Protein AF-A0A7S0YID6-F1 (afdb_monomer_lite)

Structure (mmCIF, N/CA/C/O backbone):
data_AF-A0A7S0YID6-F1
#
_entry.id   AF-A0A7S0YID6-F1
#
loop_
_atom_site.group_PDB
_atom_site.id
_atom_site.type_symbol
_atom_site.label_atom_id
_atom_site.label_alt_id
_atom_site.label_comp_id
_atom_site.label_asym_id
_atom_site.label_entity_id
_atom_site.label_seq_id
_atom_site.pdbx_PDB_ins_code
_atom_site.Cartn_x
_atom_site.Cartn_y
_atom_site.Cartn_z
_atom_site.occupancy
_atom_site.B_iso_or_equiv
_atom_site.auth_seq_id
_atom_site.auth_comp_id
_atom_site.auth_asym_id
_atom_site.auth_atom_id
_atom_site.pdbx_PDB_model_num
ATOM 1 N N . TRP A 1 1 ? 6.277 -27.678 1.842 1.00 32.81 1 TRP A N 1
ATOM 2 C CA . TRP A 1 1 ? 5.565 -28.014 0.597 1.00 32.81 1 TRP A CA 1
ATOM 3 C C . TRP A 1 1 ? 6.570 -27.918 -0.527 1.00 32.81 1 TRP A C 1
ATOM 5 O O . TRP A 1 1 ? 7.347 -26.972 -0.506 1.00 32.81 1 TRP A O 1
ATOM 15 N N . GLU A 1 2 ? 6.640 -28.959 -1.357 1.00 26.53 2 GLU A N 1
ATOM 16 C CA . GLU A 1 2 ? 7.755 -29.264 -2.262 1.00 26.53 2 GLU A CA 1
ATOM 17 C C . GLU A 1 2 ? 8.245 -28.035 -3.033 1.00 26.53 2 GLU A C 1
ATOM 19 O O . GLU A 1 2 ? 7.497 -27.380 -3.757 1.00 26.53 2 GLU A O 1
ATOM 24 N N . ALA A 1 3 ? 9.518 -27.710 -2.811 1.00 28.22 3 ALA A N 1
ATOM 25 C CA . ALA A 1 3 ? 10.225 -26.619 -3.455 1.00 28.22 3 ALA A CA 1
ATOM 26 C C . ALA A 1 3 ? 10.576 -27.030 -4.891 1.00 28.22 3 ALA A C 1
ATOM 28 O O . ALA A 1 3 ? 11.712 -27.391 -5.188 1.00 28.22 3 ALA A O 1
ATOM 29 N N . GLY A 1 4 ? 9.584 -26.994 -5.782 1.00 32.78 4 GLY A N 1
ATOM 30 C CA . GLY A 1 4 ? 9.850 -26.859 -7.210 1.00 32.78 4 GLY A CA 1
ATOM 31 C C . GLY A 1 4 ? 10.623 -25.560 -7.413 1.00 32.78 4 GLY A C 1
ATOM 32 O O . GLY A 1 4 ? 10.171 -24.505 -6.970 1.00 32.78 4 GLY A O 1
ATOM 33 N N . GLY A 1 5 ? 11.827 -25.660 -7.977 1.00 32.31 5 GLY A N 1
ATOM 34 C CA . GLY A 1 5 ? 12.775 -24.558 -8.106 1.00 32.31 5 GLY A CA 1
ATOM 35 C C . GLY A 1 5 ? 12.174 -23.373 -8.853 1.00 32.31 5 GLY A C 1
ATOM 36 O O . GLY A 1 5 ? 12.139 -23.352 -10.078 1.00 32.31 5 GLY A O 1
ATOM 37 N N . VAL A 1 6 ? 11.722 -22.377 -8.099 1.00 35.94 6 VAL A N 1
ATOM 38 C CA . VAL A 1 6 ? 11.368 -21.065 -8.627 1.00 35.94 6 VAL A CA 1
ATOM 39 C C . VAL A 1 6 ? 12.679 -20.405 -9.055 1.00 35.94 6 VAL A C 1
ATOM 41 O O . VAL A 1 6 ? 13.566 -20.193 -8.223 1.00 35.94 6 VAL A O 1
ATOM 44 N N . GLY A 1 7 ? 12.839 -20.146 -10.355 1.00 39.50 7 GLY A N 1
ATOM 45 C CA . GLY A 1 7 ? 14.010 -19.458 -10.898 1.00 39.50 7 GLY A CA 1
ATOM 46 C C . GLY A 1 7 ? 14.269 -18.137 -10.167 1.00 39.50 7 GLY A C 1
ATOM 47 O O . GLY A 1 7 ? 13.331 -17.452 -9.747 1.00 39.50 7 GLY A O 1
ATOM 48 N N . ARG A 1 8 ? 15.549 -17.781 -9.982 1.00 38.69 8 ARG A N 1
ATOM 49 C CA . ARG A 1 8 ? 15.954 -16.490 -9.402 1.00 38.69 8 ARG A CA 1
ATOM 50 C C . ARG A 1 8 ? 15.397 -15.366 -10.286 1.00 38.69 8 ARG A C 1
ATOM 52 O O . ARG A 1 8 ? 15.983 -15.079 -11.319 1.00 38.69 8 ARG A O 1
ATOM 59 N N . GLY A 1 9 ? 14.270 -14.771 -9.896 1.00 45.34 9 GLY A N 1
ATOM 60 C CA . GLY A 1 9 ? 13.640 -13.664 -10.628 1.00 45.34 9 GLY A CA 1
ATOM 61 C C . GLY A 1 9 ? 12.110 -13.682 -10.685 1.00 45.34 9 GLY A C 1
ATOM 62 O O . GLY A 1 9 ? 11.520 -12.673 -11.047 1.00 45.34 9 GLY A O 1
ATOM 63 N N . SER A 1 10 ? 11.446 -14.777 -10.301 1.00 42.72 10 SER A N 1
ATOM 64 C CA . SER A 1 10 ? 9.977 -14.822 -10.308 1.00 42.72 10 SER A CA 1
ATOM 65 C C . SER A 1 10 ? 9.376 -14.099 -9.096 1.00 42.72 10 SER A C 1
ATOM 67 O O . SER A 1 10 ? 9.704 -14.411 -7.946 1.00 42.72 10 SER A O 1
ATOM 69 N N . VAL A 1 11 ? 8.464 -13.153 -9.340 1.00 56.38 11 VAL A N 1
ATOM 70 C CA . VAL A 1 11 ? 7.662 -12.506 -8.289 1.00 56.38 11 VAL A CA 1
ATOM 71 C C . VAL A 1 11 ? 6.328 -13.233 -8.180 1.00 56.38 11 VAL A C 1
ATOM 73 O O . VAL A 1 11 ? 5.524 -13.197 -9.102 1.00 56.38 11 VAL A O 1
ATOM 76 N N . SER A 1 12 ? 6.071 -13.896 -7.055 1.00 47.25 12 SER A N 1
ATOM 77 C CA . SER A 1 12 ? 4.770 -14.525 -6.807 1.00 47.25 12 SER A CA 1
ATOM 78 C C . SER A 1 12 ? 3.800 -13.530 -6.169 1.00 47.25 12 SER A C 1
ATOM 80 O O . SER A 1 12 ? 4.053 -13.056 -5.062 1.00 47.25 12 SER A O 1
ATOM 82 N N . SER A 1 13 ? 2.675 -13.266 -6.828 1.00 53.38 13 SER A N 1
ATOM 83 C CA . SER A 1 13 ? 1.527 -12.562 -6.252 1.00 53.38 13 SER A CA 1
ATOM 84 C C . SER A 1 13 ? 0.407 -13.548 -5.937 1.00 53.38 13 SER A C 1
ATOM 86 O O . SER A 1 13 ? 0.125 -14.487 -6.684 1.00 53.38 13 SER A O 1
ATOM 88 N N . LEU A 1 14 ? -0.236 -13.331 -4.797 1.00 54.38 14 LEU A N 1
ATOM 89 C CA . LEU A 1 14 ? -1.357 -14.115 -4.306 1.00 54.38 14 LEU A CA 1
ATOM 90 C C . LEU A 1 14 ? -2.571 -13.201 -4.251 1.00 54.38 14 LEU A C 1
ATOM 92 O O . LEU A 1 14 ? -2.556 -12.219 -3.506 1.00 54.38 14 LEU A O 1
ATOM 96 N N . LEU A 1 15 ? -3.598 -13.522 -5.036 1.00 56.34 15 LEU A N 1
ATOM 97 C CA . LEU A 1 15 ? -4.881 -12.837 -4.947 1.00 56.34 15 LEU A CA 1
ATOM 98 C C . LEU A 1 15 ? -5.690 -13.462 -3.817 1.00 56.34 15 LEU A C 1
ATOM 100 O O . LEU A 1 15 ? -5.871 -14.683 -3.779 1.00 56.34 15 LEU A O 1
ATOM 104 N N . LEU A 1 16 ? -6.172 -12.623 -2.910 1.00 55.25 16 LEU A N 1
ATOM 105 C CA . LEU A 1 16 ? -6.954 -13.027 -1.755 1.00 55.25 16 LEU A CA 1
ATOM 106 C C . LEU A 1 16 ? -8.384 -12.476 -1.820 1.00 55.25 16 LEU A C 1
ATOM 108 O O . LEU A 1 16 ? -8.611 -11.379 -2.324 1.00 55.25 16 LEU A O 1
ATOM 112 N N . PHE A 1 17 ? -9.331 -13.232 -1.265 1.00 50.28 17 PHE A N 1
ATOM 113 C CA . PHE A 1 17 ? -10.773 -12.980 -1.301 1.00 50.28 17 PHE A CA 1
ATOM 114 C C . PHE A 1 17 ? -11.424 -13.178 0.064 1.00 50.28 17 PHE A C 1
ATOM 116 O O . PHE A 1 17 ? -11.336 -14.270 0.614 1.00 50.28 17 PHE A O 1
ATOM 123 N N . ALA A 1 18 ? -12.133 -12.183 0.591 1.00 36.34 18 ALA A N 1
ATOM 124 C CA . ALA A 1 18 ? -12.954 -12.360 1.790 1.00 36.34 18 ALA A CA 1
ATOM 125 C C . ALA A 1 18 ? -14.436 -12.573 1.408 1.00 36.34 18 ALA A C 1
ATOM 127 O O . ALA A 1 18 ? -15.043 -11.656 0.847 1.00 36.34 18 ALA A O 1
ATOM 128 N N . PRO A 1 19 ? -15.053 -13.739 1.704 1.00 31.88 19 PRO A N 1
ATOM 129 C CA . PRO A 1 19 ? -16.499 -13.884 1.601 1.00 31.88 19 PRO A CA 1
ATOM 130 C C . PRO A 1 19 ? -17.194 -13.030 2.671 1.00 31.88 19 PRO A C 1
ATOM 132 O O . PRO A 1 19 ? -16.728 -12.933 3.806 1.00 31.88 19 PRO A O 1
ATOM 135 N N . LEU A 1 20 ? -18.321 -12.423 2.294 1.00 38.84 20 LEU A N 1
ATOM 136 C CA . LEU A 1 20 ? -19.188 -11.612 3.153 1.00 38.84 20 LEU A CA 1
ATOM 137 C C . LEU A 1 20 ? -19.468 -12.275 4.515 1.00 38.84 20 LEU A C 1
ATOM 139 O O . LEU A 1 20 ? -19.841 -13.447 4.577 1.00 38.84 20 LEU A O 1
ATOM 143 N N . PHE A 1 21 ? -19.399 -11.489 5.596 1.00 36.44 21 PHE A N 1
ATOM 144 C CA . PHE A 1 21 ? -20.104 -11.815 6.837 1.00 36.44 21 PHE A CA 1
ATOM 145 C C . PHE A 1 21 ? -21.612 -11.657 6.574 1.00 36.44 21 PHE A C 1
ATOM 147 O O . PHE A 1 21 ? -22.027 -10.564 6.180 1.00 36.44 21 PHE A O 1
ATOM 154 N N . PRO A 1 22 ? -22.455 -12.690 6.759 1.00 32.50 22 PRO A N 1
ATOM 155 C CA . PRO A 1 22 ? -23.893 -12.502 6.637 1.00 32.50 22 PRO A CA 1
ATOM 156 C C . PRO A 1 22 ? -24.379 -11.545 7.741 1.00 32.50 22 PRO A C 1
ATOM 158 O O . PRO A 1 22 ? -24.010 -11.729 8.907 1.00 32.50 22 PRO A O 1
ATOM 161 N N . PRO A 1 23 ? -25.218 -10.542 7.427 1.00 30.94 23 PRO A N 1
ATOM 162 C CA . PRO A 1 23 ? -25.838 -9.711 8.447 1.00 30.94 23 PRO A CA 1
ATOM 163 C C . PRO A 1 23 ? -26.846 -10.574 9.223 1.00 30.94 23 PRO A C 1
ATOM 165 O O . PRO A 1 23 ? -27.928 -10.874 8.732 1.00 30.94 23 PRO A O 1
ATOM 168 N N . GLY A 1 24 ? -26.470 -11.024 10.424 1.00 36.03 24 GLY A N 1
ATOM 169 C CA . GLY A 1 24 ? -27.391 -11.664 11.377 1.00 36.03 24 GLY A CA 1
ATOM 170 C C . GLY A 1 24 ? -27.372 -13.196 11.475 1.00 36.03 24 GLY A C 1
ATOM 171 O O . GLY A 1 24 ? -28.223 -13.753 12.161 1.00 36.03 24 GLY A O 1
ATOM 172 N N . GLY A 1 25 ? -26.418 -13.897 10.856 1.00 29.02 25 GLY A N 1
ATOM 173 C CA . GLY A 1 25 ? -26.276 -15.353 11.005 1.00 29.02 25 GLY A CA 1
ATOM 174 C C . GLY A 1 25 ? -25.190 -15.723 12.013 1.00 29.02 25 GLY A C 1
ATOM 175 O O . GLY A 1 25 ? -24.017 -15.454 11.766 1.00 29.02 25 GLY A O 1
ATOM 176 N N . GLY A 1 26 ? -25.554 -16.356 13.132 1.00 33.69 26 GLY A N 1
ATOM 177 C CA . GLY A 1 26 ? -24.588 -16.980 14.038 1.00 33.69 26 GLY A CA 1
ATOM 178 C C . GLY A 1 26 ? -23.701 -17.968 13.274 1.00 33.69 26 GLY A C 1
ATOM 179 O O . GLY A 1 26 ? -24.186 -18.964 12.742 1.00 33.69 26 GLY A O 1
ATOM 180 N N . CYS A 1 27 ? -22.406 -17.669 13.184 1.00 29.36 27 CYS A N 1
ATOM 181 C CA . CYS A 1 27 ? -21.423 -18.535 12.544 1.00 29.36 27 CYS A CA 1
ATOM 182 C C . CYS A 1 27 ? -21.139 -19.744 13.442 1.00 29.36 27 CYS A C 1
ATOM 184 O O . CYS A 1 27 ? -20.294 -19.673 14.331 1.00 29.36 27 CYS A O 1
ATOM 186 N N . ASP A 1 28 ? -21.801 -20.867 13.166 1.00 26.69 28 ASP A N 1
ATOM 187 C CA . ASP A 1 28 ? -21.411 -22.187 13.671 1.00 26.69 28 ASP A CA 1
ATOM 188 C C . ASP A 1 28 ? -20.411 -22.835 12.692 1.00 26.69 28 ASP A C 1
ATOM 190 O O . ASP A 1 28 ? -20.632 -23.887 12.094 1.00 26.69 28 ASP A O 1
ATOM 194 N N . ALA A 1 29 ? -19.295 -22.139 12.461 1.00 31.38 29 ALA A N 1
ATOM 195 C CA . ALA A 1 29 ? -18.121 -22.711 11.824 1.00 31.38 29 ALA A CA 1
ATOM 196 C C . ALA A 1 29 ? -17.191 -23.165 12.947 1.00 31.38 29 ALA A C 1
ATOM 198 O O . ALA A 1 29 ? -16.612 -22.338 13.651 1.00 31.38 29 ALA A O 1
ATOM 199 N N . ARG A 1 30 ? -17.032 -24.483 13.110 1.00 24.48 30 ARG A N 1
ATOM 200 C CA . ARG A 1 30 ? -16.053 -25.094 14.024 1.00 24.48 30 ARG A CA 1
ATOM 201 C C . ARG A 1 30 ? -14.620 -24.856 13.534 1.00 24.48 30 ARG A C 1
ATOM 203 O O . ARG A 1 30 ? -13.876 -25.792 13.259 1.00 24.48 30 ARG A O 1
ATOM 210 N N . PHE A 1 31 ? -14.207 -23.599 13.463 1.00 28.33 31 PHE A N 1
ATOM 211 C CA . PHE A 1 31 ? -12.827 -23.244 13.716 1.00 28.33 31 PHE A CA 1
ATOM 212 C C . PHE A 1 31 ? -12.643 -23.359 15.220 1.00 28.33 31 PHE A C 1
ATOM 214 O O . PHE A 1 31 ? -13.361 -22.723 15.987 1.00 28.33 31 PHE A O 1
ATOM 221 N N . ARG A 1 32 ? -11.705 -24.203 15.656 1.00 25.48 32 ARG A N 1
ATOM 222 C CA . ARG A 1 32 ? -11.223 -24.161 17.036 1.00 25.48 32 ARG A CA 1
ATOM 223 C C . ARG A 1 32 ? -10.724 -22.740 17.287 1.00 25.48 32 ARG A C 1
ATOM 225 O O . ARG A 1 32 ? -9.615 -22.392 16.891 1.00 25.48 32 ARG A O 1
ATOM 232 N N . THR A 1 33 ? -11.558 -21.933 17.930 1.00 29.86 33 THR A N 1
ATOM 233 C CA . THR A 1 33 ? -11.164 -20.754 18.682 1.00 29.86 33 THR A CA 1
ATOM 234 C C . THR A 1 33 ? -10.131 -21.231 19.691 1.00 29.86 33 THR A C 1
ATOM 236 O O . THR A 1 33 ? -10.446 -21.806 20.731 1.00 29.86 33 THR A O 1
ATOM 239 N N . ALA A 1 34 ? -8.856 -21.094 19.330 1.00 28.69 34 ALA A N 1
ATOM 240 C CA . ALA A 1 34 ? -7.781 -21.216 20.291 1.00 28.69 34 ALA A CA 1
ATOM 241 C C . ALA A 1 34 ? -8.075 -20.192 21.395 1.00 28.69 34 ALA A C 1
ATOM 243 O O . ALA A 1 34 ? -8.164 -19.001 21.107 1.00 28.69 34 ALA A O 1
ATOM 244 N N . ARG A 1 35 ? -8.321 -20.703 22.610 1.00 30.66 35 ARG A N 1
ATOM 245 C CA . ARG A 1 35 ? -8.602 -19.976 23.858 1.00 30.66 35 ARG A CA 1
ATOM 246 C C . ARG A 1 35 ? -8.044 -18.550 23.851 1.00 30.66 35 ARG A C 1
ATOM 248 O O . ARG A 1 35 ? -6.832 -18.354 23.916 1.00 30.66 35 ARG A O 1
ATOM 255 N N . VAL A 1 36 ? -8.951 -17.577 23.822 1.00 36.97 36 VAL A N 1
ATOM 256 C CA . VAL A 1 36 ? -8.682 -16.137 23.952 1.00 36.97 36 VAL A CA 1
ATOM 257 C C . VAL A 1 36 ? -9.083 -15.701 25.365 1.00 36.97 36 VAL A C 1
ATOM 259 O O . VAL A 1 36 ? -9.806 -14.733 25.540 1.00 36.97 36 VAL A O 1
ATOM 262 N N . ASP A 1 37 ? -8.642 -16.419 26.399 1.00 36.31 37 ASP A N 1
ATOM 263 C CA . ASP A 1 37 ? -9.102 -16.135 27.771 1.00 36.31 37 ASP A CA 1
ATOM 264 C C . ASP A 1 37 ? -8.204 -15.114 28.508 1.00 36.31 37 ASP A C 1
ATOM 266 O O . ASP A 1 37 ? -8.500 -14.724 29.631 1.00 36.31 37 ASP A O 1
ATOM 270 N N . SER A 1 38 ? -7.132 -14.607 27.874 1.00 41.38 38 SER A N 1
ATOM 271 C CA . SER A 1 38 ? -6.250 -13.564 28.447 1.00 41.38 38 SER A CA 1
ATOM 272 C C . SER A 1 38 ? -5.935 -12.376 27.520 1.00 41.38 38 SER A C 1
ATOM 274 O O . SER A 1 38 ? -5.126 -11.518 27.870 1.00 41.38 38 SER A O 1
ATOM 276 N N . MET A 1 39 ? -6.582 -12.279 26.348 1.00 48.56 39 MET A N 1
ATOM 277 C CA . MET A 1 39 ? -6.355 -11.202 25.358 1.00 48.56 39 MET A CA 1
ATOM 278 C C . MET A 1 39 ? -7.519 -10.206 25.202 1.00 48.56 39 MET A C 1
ATOM 280 O O . MET A 1 39 ? -7.418 -9.291 24.383 1.00 48.56 39 MET A O 1
ATOM 284 N N . GLY A 1 40 ? -8.593 -10.338 25.991 1.00 62.59 40 GLY A N 1
ATOM 285 C CA . GLY A 1 40 ? -9.812 -9.527 25.845 1.00 62.59 40 GLY A CA 1
ATOM 286 C C . GLY A 1 40 ? -9.571 -8.013 25.894 1.00 62.59 40 GLY A C 1
ATOM 287 O O . GLY A 1 40 ? -10.035 -7.296 25.013 1.00 62.59 40 GLY A O 1
ATOM 288 N N . GLY A 1 41 ? -8.756 -7.534 26.843 1.00 74.75 41 GLY A N 1
ATOM 289 C CA . GLY A 1 41 ? -8.506 -6.094 27.008 1.00 74.75 41 GLY A CA 1
ATOM 290 C C . GLY A 1 41 ? -7.818 -5.442 25.803 1.00 74.75 41 GLY A C 1
ATOM 291 O O . GLY A 1 41 ? -8.260 -4.400 25.329 1.00 74.75 41 GLY A O 1
ATOM 292 N N . LYS A 1 42 ? -6.786 -6.090 25.241 1.00 78.06 42 LYS A N 1
ATOM 293 C CA . LYS A 1 42 ? -6.049 -5.555 24.079 1.00 78.06 42 LYS A CA 1
ATOM 294 C C . LYS A 1 42 ? -6.888 -5.554 22.803 1.00 78.06 42 LYS A C 1
ATOM 296 O O . LYS A 1 42 ? -6.741 -4.664 21.973 1.00 78.06 42 LYS A O 1
ATOM 301 N N . GLN A 1 43 ? -7.760 -6.548 22.630 1.00 79.25 43 GLN A N 1
ATOM 302 C CA . GLN A 1 43 ? -8.660 -6.589 21.477 1.00 79.25 43 GLN A CA 1
ATOM 303 C C . GLN A 1 43 ? -9.759 -5.531 21.573 1.00 79.25 43 GLN A C 1
ATOM 305 O O . GLN A 1 43 ? -10.080 -4.909 20.564 1.00 79.25 43 GLN A O 1
ATOM 310 N N . GLU A 1 44 ? -10.308 -5.303 22.767 1.00 85.38 44 GLU A N 1
ATOM 311 C CA . GLU A 1 44 ? -11.306 -4.255 22.983 1.00 85.38 44 GLU A CA 1
ATOM 312 C C . GLU A 1 44 ? -10.710 -2.858 22.761 1.00 85.38 44 GLU A C 1
ATOM 314 O O . GLU A 1 44 ? -11.326 -2.022 22.103 1.00 85.38 44 GLU A O 1
ATOM 319 N N . GLU A 1 45 ? -9.489 -2.618 23.241 1.00 86.94 45 GLU A N 1
ATOM 320 C CA . GLU A 1 45 ? -8.755 -1.374 23.003 1.00 86.94 45 GLU A CA 1
ATOM 321 C C . GLU A 1 45 ? -8.455 -1.164 21.512 1.00 86.94 45 GLU A C 1
ATOM 323 O O . GLU A 1 45 ? -8.771 -0.110 20.963 1.00 86.94 45 GLU A O 1
ATOM 328 N N . ALA A 1 46 ? -7.947 -2.188 20.817 1.00 85.56 46 ALA A N 1
ATOM 329 C CA . ALA A 1 46 ? -7.718 -2.115 19.376 1.00 85.56 46 ALA A CA 1
ATOM 330 C C . ALA A 1 46 ? -9.017 -1.863 18.590 1.00 85.56 46 ALA A C 1
ATOM 332 O O . ALA A 1 46 ? -9.002 -1.137 17.599 1.00 85.56 46 ALA A O 1
ATOM 333 N N . ALA A 1 47 ? -10.145 -2.432 19.029 1.00 85.12 47 ALA A N 1
ATOM 334 C CA . ALA A 1 47 ? -11.453 -2.189 18.428 1.00 85.12 47 ALA A CA 1
ATOM 335 C C . ALA A 1 47 ? -11.978 -0.772 18.701 1.00 85.12 47 ALA A C 1
ATOM 337 O O . ALA A 1 47 ? -12.653 -0.212 17.841 1.00 85.12 47 ALA A O 1
ATOM 338 N N . LYS A 1 48 ? -11.678 -0.182 19.867 1.00 89.19 48 LYS A N 1
ATOM 339 C CA . LYS A 1 48 ? -11.980 1.229 20.159 1.00 89.19 48 LYS A CA 1
ATOM 340 C C . LYS A 1 48 ? -11.160 2.147 19.257 1.00 89.19 48 LYS A C 1
ATOM 342 O O . LYS A 1 48 ? -11.754 2.956 18.558 1.00 89.19 48 LYS A O 1
ATOM 347 N N . LEU A 1 49 ? -9.846 1.934 19.183 1.00 87.50 49 LEU A N 1
ATOM 348 C CA . LEU A 1 49 ? -8.949 2.703 18.315 1.00 87.50 49 LEU A CA 1
ATOM 349 C C . LEU A 1 49 ? -9.315 2.570 16.833 1.00 87.50 49 LEU A C 1
ATOM 351 O O . LEU A 1 49 ? -9.290 3.546 16.100 1.00 87.50 49 LEU A O 1
ATOM 355 N N . ALA A 1 50 ? -9.733 1.389 16.374 1.00 86.06 50 ALA A N 1
ATOM 356 C CA . ALA A 1 50 ? -10.165 1.203 14.988 1.00 86.06 50 ALA A CA 1
ATOM 357 C C . ALA A 1 50 ? -11.407 2.034 14.607 1.00 86.06 50 ALA A C 1
ATOM 359 O O . ALA A 1 50 ? -11.642 2.244 13.420 1.00 86.06 50 ALA A O 1
ATOM 360 N N . LYS A 1 51 ? -12.195 2.523 15.577 1.00 87.75 51 LYS A N 1
ATOM 361 C CA . LYS A 1 51 ? -13.296 3.469 15.314 1.00 87.75 51 LYS A CA 1
ATOM 362 C C . LYS A 1 51 ? -12.804 4.891 15.039 1.00 87.75 51 LYS A C 1
ATOM 364 O O . LYS A 1 51 ? -13.576 5.694 14.534 1.00 87.75 51 LYS A O 1
ATOM 369 N N . GLU A 1 52 ? -11.547 5.185 15.356 1.00 93.88 52 GLU A N 1
ATOM 370 C CA . GLU A 1 52 ? -10.876 6.463 15.089 1.00 93.88 52 GLU A CA 1
ATOM 371 C C . GLU A 1 52 ? -10.151 6.458 13.733 1.00 93.88 52 GLU A C 1
ATOM 373 O O . GLU A 1 52 ? -9.340 7.339 13.450 1.00 93.88 52 GLU A O 1
ATOM 378 N N . LEU A 1 53 ? -10.418 5.457 12.882 1.00 95.12 53 LEU A N 1
ATOM 379 C CA . LEU A 1 53 ? -9.956 5.478 11.501 1.00 95.12 53 LEU A CA 1
ATOM 380 C C . LEU A 1 53 ? -10.465 6.735 10.800 1.00 95.12 53 LEU A C 1
ATOM 382 O O . LEU A 1 53 ? -11.660 7.026 10.791 1.00 95.12 53 LEU A O 1
ATOM 386 N N . GLN A 1 54 ? -9.542 7.442 10.167 1.00 95.44 54 GLN A N 1
ATOM 387 C CA . GLN A 1 54 ? -9.821 8.691 9.476 1.00 95.44 54 GLN A CA 1
ATOM 388 C C . GLN A 1 54 ? -9.031 8.778 8.174 1.00 95.44 54 GLN A C 1
ATOM 390 O O . GLN A 1 54 ? -8.185 7.931 7.875 1.00 95.44 54 GLN A O 1
ATOM 395 N N . GLU A 1 55 ? -9.315 9.799 7.374 1.00 95.56 55 GLU A N 1
ATOM 396 C CA . GLU A 1 55 ? -8.459 10.136 6.240 1.00 95.56 55 GLU A CA 1
ATOM 397 C C . GLU A 1 55 ? -7.079 10.592 6.713 1.00 95.56 55 GLU A C 1
ATOM 399 O O . GLU A 1 55 ? -6.911 11.075 7.833 1.00 95.56 55 GLU A O 1
ATOM 404 N N . ILE A 1 56 ? -6.071 10.403 5.863 1.00 96.19 56 ILE A N 1
ATOM 405 C CA . ILE A 1 56 ? -4.726 10.901 6.149 1.00 96.19 56 ILE A CA 1
ATOM 406 C C . ILE A 1 56 ? -4.738 12.438 6.171 1.00 96.19 56 ILE A C 1
ATOM 408 O O . ILE A 1 56 ? -5.169 13.031 5.184 1.00 96.19 56 ILE A O 1
ATOM 412 N N . PRO A 1 57 ? -4.261 13.100 7.244 1.00 96.88 57 PRO A N 1
ATOM 413 C CA . PRO A 1 57 ? -4.074 14.548 7.232 1.00 96.88 57 PRO A CA 1
ATOM 414 C C . PRO A 1 57 ? -3.073 14.970 6.154 1.00 96.88 57 PRO A C 1
ATOM 416 O O . PRO A 1 57 ? -2.102 14.250 5.887 1.00 96.88 57 PRO A O 1
ATOM 419 N N . GLU A 1 58 ? -3.280 16.135 5.539 1.00 95.94 58 GLU A N 1
ATOM 420 C CA . GLU A 1 58 ? -2.444 16.598 4.423 1.00 95.94 58 GLU A CA 1
ATOM 421 C C . GLU A 1 58 ? -0.967 16.718 4.831 1.00 95.94 58 GLU A C 1
ATOM 423 O O . GLU A 1 58 ? -0.064 16.289 4.107 1.00 95.94 58 GLU A O 1
ATOM 428 N N . GLU A 1 59 ? -0.715 17.217 6.040 1.00 96.50 59 GLU A N 1
ATOM 429 C CA . GLU A 1 59 ? 0.610 17.376 6.631 1.00 96.50 59 GLU A CA 1
ATOM 430 C C . GLU A 1 59 ? 1.346 16.044 6.856 1.00 96.50 59 GLU A C 1
ATOM 432 O O . GLU A 1 59 ? 2.575 16.022 6.960 1.00 96.50 59 GLU A O 1
ATOM 437 N N . LEU A 1 60 ? 0.622 14.919 6.881 1.00 97.00 60 LEU A N 1
ATOM 438 C CA . LEU A 1 60 ? 1.179 13.578 7.051 1.00 97.00 60 LEU A CA 1
ATOM 439 C C . LEU A 1 60 ? 1.318 12.799 5.737 1.00 97.00 60 LEU A C 1
ATOM 441 O O . LEU A 1 60 ? 1.876 11.702 5.758 1.00 97.00 60 LEU A O 1
ATOM 445 N N . ILE A 1 61 ? 0.907 13.349 4.587 1.00 96.81 61 ILE A N 1
ATOM 446 C CA . ILE A 1 61 ? 1.005 12.679 3.275 1.00 96.81 61 ILE A CA 1
ATOM 447 C C . ILE A 1 61 ? 2.429 12.196 2.987 1.00 96.81 61 ILE A C 1
ATOM 449 O O . ILE A 1 61 ? 2.640 11.026 2.659 1.00 96.81 61 ILE A O 1
ATOM 453 N N . LYS A 1 62 ? 3.419 13.081 3.156 1.00 97.12 62 LYS A N 1
ATOM 454 C CA . LYS A 1 62 ? 4.827 12.741 2.922 1.00 97.12 62 LYS A CA 1
ATOM 455 C C . LYS A 1 62 ? 5.290 11.626 3.862 1.00 97.12 62 LYS A C 1
ATOM 457 O O . LYS A 1 62 ? 5.905 10.659 3.419 1.00 97.12 62 LYS A O 1
ATOM 462 N N . ARG A 1 63 ? 4.927 11.711 5.145 1.00 96.75 63 ARG A N 1
ATOM 463 C CA . ARG A 1 63 ? 5.269 10.684 6.136 1.00 96.75 63 ARG A CA 1
ATOM 464 C C . ARG A 1 63 ? 4.625 9.335 5.806 1.00 96.75 63 ARG A C 1
ATOM 466 O O . ARG A 1 63 ? 5.272 8.300 5.944 1.00 96.75 63 ARG A O 1
ATOM 473 N N . GLY A 1 64 ? 3.375 9.340 5.342 1.00 97.06 64 GLY A N 1
ATOM 474 C CA . GLY A 1 64 ? 2.674 8.144 4.880 1.00 97.06 64 GLY A CA 1
ATOM 475 C C . GLY A 1 64 ? 3.383 7.493 3.697 1.00 97.06 64 GLY A C 1
ATOM 476 O O . GLY A 1 64 ? 3.608 6.286 3.708 1.00 97.06 64 GLY A O 1
ATOM 477 N N . ALA A 1 65 ? 3.815 8.290 2.718 1.00 96.62 65 ALA A N 1
ATOM 478 C CA . ALA A 1 65 ? 4.565 7.802 1.565 1.00 96.62 65 ALA A CA 1
ATOM 479 C C . ALA A 1 65 ? 5.907 7.163 1.955 1.00 96.62 65 ALA A C 1
ATOM 481 O O . ALA A 1 65 ? 6.245 6.087 1.462 1.00 96.62 65 ALA A O 1
ATOM 482 N N . GLU A 1 66 ? 6.644 7.792 2.872 1.00 97.06 66 GLU A N 1
ATOM 483 C CA . GLU A 1 66 ? 7.888 7.250 3.430 1.00 97.06 66 GLU A CA 1
ATOM 484 C C . GLU A 1 66 ? 7.655 5.927 4.165 1.00 97.06 66 GLU A C 1
ATOM 486 O O . GLU A 1 66 ? 8.435 4.992 3.994 1.00 97.06 66 GLU A O 1
ATOM 491 N N . LEU A 1 67 ? 6.577 5.825 4.950 1.00 96.31 67 LEU A N 1
ATOM 492 C CA . LEU A 1 67 ? 6.219 4.603 5.670 1.00 96.31 67 LEU A CA 1
ATOM 493 C C . LEU A 1 67 ? 5.880 3.456 4.704 1.00 96.31 67 LEU A C 1
ATOM 495 O O . LEU A 1 67 ? 6.305 2.321 4.928 1.00 96.31 67 LEU A O 1
ATOM 499 N N . ILE A 1 68 ? 5.157 3.746 3.614 1.00 96.06 68 ILE A N 1
ATOM 500 C CA . ILE A 1 68 ? 4.897 2.768 2.548 1.00 96.06 68 ILE A CA 1
ATOM 501 C C . ILE A 1 68 ? 6.206 2.342 1.891 1.00 96.06 68 ILE A C 1
ATOM 503 O O . ILE A 1 68 ? 6.474 1.147 1.773 1.00 96.06 68 ILE A O 1
ATOM 507 N N . ALA A 1 69 ? 7.045 3.298 1.501 1.00 96.38 69 ALA A N 1
ATOM 508 C CA . ALA A 1 69 ? 8.322 2.991 0.882 1.00 96.38 69 ALA A CA 1
ATOM 509 C C . ALA A 1 69 ? 9.203 2.126 1.794 1.00 96.38 69 ALA A C 1
ATOM 511 O O . ALA A 1 69 ? 9.738 1.124 1.335 1.00 96.38 69 ALA A O 1
ATOM 512 N N . GLU A 1 70 ? 9.308 2.455 3.083 1.00 96.06 70 GLU A N 1
ATOM 513 C CA . GLU A 1 70 ? 10.103 1.702 4.056 1.00 96.06 70 GLU A CA 1
ATOM 514 C C . GLU A 1 70 ? 9.650 0.240 4.186 1.00 96.06 70 GLU A C 1
ATOM 516 O O . GLU A 1 70 ? 10.497 -0.649 4.278 1.00 96.06 70 GLU A O 1
ATOM 521 N N . GLU A 1 71 ? 8.339 -0.021 4.187 1.00 94.56 71 GLU A N 1
ATOM 522 C CA . GLU A 1 71 ? 7.818 -1.385 4.332 1.00 94.56 71 GLU A CA 1
ATOM 523 C C . GLU A 1 71 ? 7.969 -2.211 3.053 1.00 94.56 71 GLU A C 1
ATOM 525 O O . GLU A 1 71 ? 8.205 -3.419 3.114 1.00 94.56 71 GLU A O 1
ATOM 530 N N . PHE A 1 72 ? 7.840 -1.573 1.889 1.00 93.94 72 PHE A N 1
ATOM 531 C CA . PHE A 1 72 ? 7.768 -2.268 0.607 1.00 93.94 72 PHE A CA 1
ATOM 532 C C . PHE A 1 72 ? 9.061 -2.235 -0.218 1.00 93.94 72 PHE A C 1
ATOM 534 O O . PHE A 1 72 ? 9.125 -2.939 -1.227 1.00 93.94 72 PHE A O 1
ATOM 541 N N . VAL A 1 73 ? 10.086 -1.475 0.190 1.00 96.12 73 VAL A N 1
ATOM 542 C CA . VAL A 1 73 ? 11.364 -1.299 -0.540 1.00 96.12 73 VAL A CA 1
ATOM 543 C C . VAL A 1 73 ? 12.047 -2.618 -0.903 1.00 96.12 73 VAL A C 1
ATOM 545 O O . VAL A 1 73 ? 12.639 -2.731 -1.975 1.00 96.12 73 VAL A O 1
ATOM 548 N N . ASP A 1 74 ? 11.932 -3.624 -0.037 1.00 95.00 74 ASP A N 1
ATOM 549 C CA . ASP A 1 74 ? 12.546 -4.944 -0.219 1.00 95.00 74 ASP A CA 1
ATOM 550 C C . ASP A 1 74 ? 11.553 -5.974 -0.814 1.00 95.00 74 ASP A C 1
ATOM 552 O O . ASP A 1 74 ? 11.856 -7.162 -0.927 1.00 95.00 74 ASP A O 1
ATOM 556 N N . GLY A 1 75 ? 10.350 -5.533 -1.203 1.00 91.50 75 GLY A N 1
ATOM 557 C CA . GLY A 1 75 ? 9.330 -6.367 -1.834 1.00 91.50 75 GLY A CA 1
ATOM 558 C C . GLY A 1 75 ? 9.739 -6.792 -3.253 1.00 91.50 75 GLY A C 1
ATOM 559 O O . GLY A 1 75 ? 10.193 -5.935 -4.013 1.00 91.50 75 GLY A O 1
ATOM 560 N N . PRO A 1 76 ? 9.548 -8.063 -3.662 1.00 90.19 76 PRO A N 1
ATOM 561 C CA . PRO A 1 76 ? 10.063 -8.568 -4.938 1.00 90.19 76 PRO A CA 1
ATOM 562 C C . PRO A 1 76 ? 9.661 -7.744 -6.173 1.00 90.19 76 PRO A C 1
ATOM 564 O O . PRO A 1 76 ? 10.519 -7.449 -7.002 1.00 90.19 76 PRO A O 1
ATOM 567 N N . ALA A 1 77 ? 8.401 -7.296 -6.276 1.00 90.50 77 ALA A N 1
ATOM 568 C CA . ALA A 1 77 ? 7.981 -6.434 -7.390 1.00 90.50 77 ALA A CA 1
ATOM 569 C C . ALA A 1 77 ? 8.713 -5.087 -7.402 1.00 90.50 77 ALA A C 1
ATOM 571 O O . ALA A 1 77 ? 9.131 -4.611 -8.453 1.00 90.50 77 ALA A O 1
ATOM 572 N N . HIS A 1 78 ? 8.905 -4.472 -6.235 1.00 93.12 78 HIS A N 1
ATOM 573 C CA . HIS A 1 78 ? 9.605 -3.195 -6.130 1.00 93.12 78 HIS A CA 1
ATOM 574 C C . HIS A 1 78 ? 11.097 -3.349 -6.408 1.00 93.12 78 HIS A C 1
ATOM 576 O O . HIS A 1 78 ? 11.693 -2.471 -7.031 1.00 93.12 78 HIS A O 1
ATOM 582 N N . VAL A 1 79 ? 11.691 -4.477 -6.006 1.00 94.25 79 VAL A N 1
ATOM 583 C CA . VAL A 1 79 ? 13.081 -4.791 -6.334 1.00 94.25 79 VAL A CA 1
ATOM 584 C C . VAL A 1 79 ? 13.277 -4.892 -7.847 1.00 94.25 79 VAL A C 1
ATOM 586 O O . VAL A 1 79 ? 14.250 -4.350 -8.375 1.00 94.25 79 VAL A O 1
ATOM 589 N N . GLU A 1 80 ? 12.326 -5.526 -8.534 1.00 91.62 80 GLU A N 1
ATOM 590 C CA . GLU A 1 80 ? 12.341 -5.684 -9.987 1.00 91.62 80 GLU A CA 1
ATOM 591 C C . GLU A 1 80 ? 12.058 -4.371 -10.735 1.00 91.62 80 GLU A C 1
ATOM 593 O O . GLU A 1 80 ? 12.751 -4.038 -11.695 1.00 91.62 80 GLU A O 1
ATOM 598 N N . ILE A 1 81 ? 11.083 -3.574 -10.293 1.00 91.75 81 ILE A N 1
ATOM 599 C CA . ILE A 1 81 ? 10.747 -2.296 -10.940 1.00 91.75 81 ILE A CA 1
ATOM 600 C C . ILE A 1 81 ? 11.875 -1.273 -10.726 1.00 91.75 81 ILE A C 1
ATOM 602 O O . ILE A 1 81 ? 12.432 -0.728 -11.688 1.00 91.75 81 ILE A O 1
ATOM 606 N N . PHE A 1 82 ? 12.259 -1.047 -9.471 1.00 94.25 82 PHE A N 1
ATOM 607 C CA . PHE A 1 82 ? 13.227 -0.034 -9.052 1.00 94.25 82 PHE A CA 1
ATOM 608 C C . PHE A 1 82 ? 14.607 -0.661 -8.832 1.00 94.25 82 PHE A C 1
ATOM 610 O O . PHE A 1 82 ? 15.136 -0.633 -7.721 1.00 94.25 82 PHE A O 1
ATOM 617 N N . ARG A 1 83 ? 15.189 -1.272 -9.871 1.00 93.75 83 ARG A N 1
ATOM 618 C CA . ARG A 1 83 ? 16.545 -1.850 -9.812 1.00 93.75 83 ARG A CA 1
ATOM 619 C C . ARG A 1 83 ? 17.567 -0.790 -9.381 1.00 93.75 83 ARG A C 1
ATOM 621 O O . ARG A 1 83 ? 17.519 0.334 -9.868 1.00 93.75 83 ARG A O 1
ATOM 628 N N . GLY A 1 84 ? 18.492 -1.159 -8.497 1.00 94.00 84 GLY A N 1
ATOM 629 C CA . GLY A 1 84 ? 19.510 -0.253 -7.961 1.00 94.00 84 GLY A CA 1
ATOM 630 C C . GLY A 1 84 ? 19.732 -0.427 -6.461 1.00 94.00 84 GLY A C 1
ATOM 631 O O . GLY A 1 84 ? 19.300 -1.417 -5.856 1.00 94.00 84 GLY A O 1
ATOM 632 N N . GLU A 1 85 ? 20.421 0.548 -5.869 1.00 97.44 85 GLU A N 1
ATOM 633 C CA . GLU A 1 85 ? 20.677 0.596 -4.432 1.00 97.44 85 GLU A CA 1
ATOM 634 C C . GLU A 1 85 ? 19.381 0.762 -3.634 1.00 97.44 85 GLU A C 1
ATOM 636 O O . GLU A 1 85 ? 18.445 1.454 -4.039 1.00 97.44 85 GLU A O 1
ATOM 641 N N . ARG A 1 86 ? 19.335 0.142 -2.451 1.00 97.31 86 ARG A N 1
ATOM 642 C CA . ARG A 1 86 ? 18.157 0.165 -1.575 1.00 97.31 86 ARG A CA 1
ATOM 643 C C . ARG A 1 86 ? 17.748 1.587 -1.175 1.00 97.31 86 ARG A C 1
ATOM 645 O O . ARG A 1 86 ? 16.556 1.871 -1.152 1.00 97.31 86 ARG A O 1
ATOM 652 N N . ALA A 1 87 ? 18.713 2.457 -0.868 1.00 97.81 87 ALA A N 1
ATOM 653 C CA . ALA A 1 87 ? 18.450 3.838 -0.456 1.00 97.81 87 ALA A CA 1
ATOM 654 C C . ALA A 1 87 ? 17.762 4.636 -1.572 1.00 97.81 87 ALA A C 1
ATOM 656 O O . ALA A 1 87 ? 16.691 5.199 -1.352 1.00 97.81 87 ALA A O 1
ATOM 657 N N . TRP A 1 88 ? 18.316 4.579 -2.787 1.00 97.31 88 TRP A N 1
ATOM 658 C CA . TRP A 1 88 ? 17.715 5.197 -3.968 1.00 97.31 88 TRP A CA 1
ATOM 659 C C . TRP A 1 88 ? 16.315 4.637 -4.262 1.00 97.31 88 TRP A C 1
ATOM 661 O O . TRP A 1 88 ? 15.382 5.403 -4.492 1.00 97.31 88 TRP A O 1
ATOM 671 N N . ARG A 1 89 ? 16.128 3.309 -4.190 1.00 97.06 89 ARG A N 1
ATOM 672 C CA . ARG A 1 89 ? 14.813 2.672 -4.389 1.00 97.06 89 ARG A CA 1
ATOM 673 C C . ARG A 1 89 ? 13.789 3.164 -3.366 1.00 97.06 89 ARG A C 1
ATOM 675 O O . ARG A 1 89 ? 12.666 3.478 -3.746 1.00 97.06 89 ARG A O 1
ATOM 682 N N . GLN A 1 90 ? 14.170 3.268 -2.093 1.00 97.69 90 GLN A N 1
ATOM 683 C CA . GLN A 1 90 ? 13.290 3.776 -1.040 1.00 97.69 90 GLN A CA 1
ATOM 684 C C . GLN A 1 90 ? 12.878 5.231 -1.305 1.00 97.69 90 GLN A C 1
ATOM 686 O O . GLN A 1 90 ? 11.697 5.554 -1.203 1.00 97.69 90 GLN A O 1
ATOM 691 N N . GLU A 1 91 ? 13.820 6.095 -1.685 1.00 97.00 91 GLU A N 1
ATOM 692 C CA . GLU A 1 91 ? 13.539 7.496 -2.023 1.00 97.00 91 GLU A CA 1
ATOM 693 C C . GLU A 1 91 ? 12.629 7.618 -3.257 1.00 97.00 91 GLU A C 1
ATOM 695 O O . GLU A 1 91 ? 11.613 8.317 -3.224 1.00 97.00 91 GLU A O 1
ATOM 700 N N . ALA A 1 92 ? 12.940 6.887 -4.330 1.00 95.00 92 ALA A N 1
ATOM 701 C CA . ALA A 1 92 ? 12.135 6.848 -5.547 1.00 95.00 92 ALA A CA 1
ATOM 702 C C . ALA A 1 92 ? 10.698 6.376 -5.265 1.00 95.00 92 ALA A C 1
ATOM 704 O O . ALA A 1 92 ? 9.735 6.978 -5.747 1.00 95.00 92 ALA A O 1
ATOM 705 N N . MET A 1 93 ? 10.545 5.334 -4.444 1.00 95.50 93 MET A N 1
ATOM 706 C CA . MET A 1 93 ? 9.242 4.827 -4.018 1.00 95.50 93 MET A CA 1
ATOM 707 C C . MET A 1 93 ? 8.492 5.831 -3.148 1.00 95.50 93 MET A C 1
ATOM 709 O O . MET A 1 93 ? 7.305 6.034 -3.381 1.00 95.50 93 MET A O 1
ATOM 713 N N . ALA A 1 94 ? 9.150 6.496 -2.195 1.00 96.56 94 ALA A N 1
ATOM 714 C CA . ALA A 1 94 ? 8.511 7.521 -1.369 1.00 96.56 94 ALA A CA 1
ATOM 715 C C . ALA A 1 94 ? 7.978 8.670 -2.240 1.00 96.56 94 ALA A C 1
ATOM 717 O O . ALA A 1 94 ? 6.815 9.047 -2.130 1.00 96.56 94 ALA A O 1
ATOM 718 N N . ASN A 1 95 ? 8.777 9.145 -3.199 1.00 93.69 95 ASN A N 1
ATOM 719 C CA . ASN A 1 95 ? 8.367 10.184 -4.145 1.00 93.69 95 ASN A CA 1
ATOM 720 C C . ASN A 1 95 ? 7.195 9.761 -5.048 1.00 93.69 95 ASN A C 1
ATOM 722 O O . ASN A 1 95 ? 6.392 10.609 -5.453 1.00 93.69 95 ASN A O 1
ATOM 726 N N . LEU A 1 96 ? 7.105 8.479 -5.415 1.00 92.25 96 LEU A N 1
ATOM 727 C CA . LEU A 1 96 ? 5.982 7.941 -6.185 1.00 92.25 96 LEU A CA 1
ATOM 728 C C . LEU A 1 96 ? 4.731 7.787 -5.312 1.00 92.25 96 LEU A C 1
ATOM 730 O O . LEU A 1 96 ? 3.645 8.200 -5.720 1.00 92.25 96 LEU A O 1
ATOM 734 N N . PHE A 1 97 ? 4.875 7.222 -4.113 1.00 94.31 97 PHE A N 1
ATOM 735 C CA . PHE A 1 97 ? 3.764 7.034 -3.187 1.00 94.31 97 PHE A CA 1
ATOM 736 C C . PHE A 1 97 ? 3.203 8.357 -2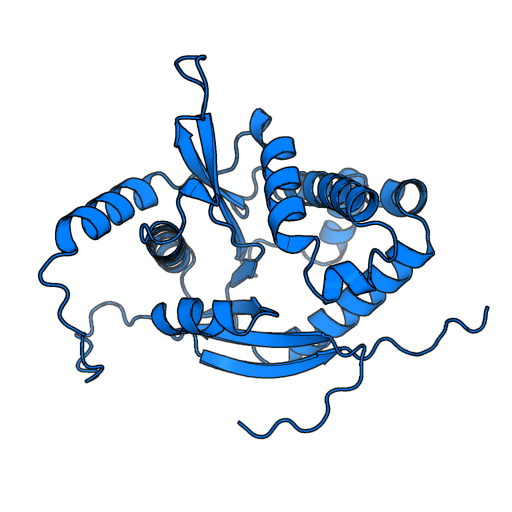.687 1.00 94.31 97 PHE A C 1
ATOM 738 O O . PHE A 1 97 ? 1.999 8.434 -2.497 1.00 94.31 97 PHE A O 1
ATOM 745 N N . GLU A 1 98 ? 4.003 9.417 -2.558 1.00 94.44 98 GLU A N 1
ATOM 746 C CA . GLU A 1 98 ? 3.481 10.743 -2.220 1.00 94.44 98 GLU A CA 1
ATOM 747 C C . GLU A 1 98 ? 2.493 11.225 -3.290 1.00 94.44 98 GLU A C 1
ATOM 749 O O . GLU A 1 98 ? 1.377 11.635 -2.976 1.00 94.44 98 GLU A O 1
ATOM 754 N N . LYS A 1 99 ? 2.863 11.099 -4.570 1.00 90.81 99 LYS A N 1
ATOM 755 C CA . LYS A 1 99 ? 1.986 11.450 -5.698 1.00 90.81 99 LYS A CA 1
ATOM 756 C C . LYS A 1 99 ? 0.746 10.561 -5.732 1.00 90.81 99 LYS A C 1
ATOM 758 O O . LYS A 1 99 ? -0.352 11.062 -5.954 1.00 90.81 99 LYS A O 1
ATOM 763 N N . ASN A 1 100 ? 0.905 9.259 -5.473 1.00 89.94 100 ASN A N 1
ATOM 764 C CA . ASN A 1 100 ? -0.227 8.342 -5.368 1.00 89.94 100 ASN A CA 1
ATOM 765 C C . ASN A 1 100 ? -1.168 8.733 -4.225 1.00 89.94 100 ASN A C 1
ATOM 767 O O . ASN A 1 100 ? -2.361 8.855 -4.461 1.00 89.94 100 ASN A O 1
ATOM 771 N N . ILE A 1 101 ? -0.652 9.031 -3.033 1.00 92.75 101 ILE A N 1
ATOM 772 C CA . ILE A 1 101 ? -1.471 9.471 -1.903 1.00 92.75 101 ILE A CA 1
ATOM 773 C C . ILE A 1 101 ? -2.234 10.748 -2.254 1.00 92.75 101 ILE A C 1
ATOM 775 O O . ILE A 1 101 ? -3.441 10.810 -2.041 1.00 92.75 101 ILE A O 1
ATOM 779 N N . ARG A 1 102 ? -1.565 11.732 -2.866 1.00 91.50 102 ARG A N 1
ATOM 780 C CA . ARG A 1 102 ? -2.208 12.975 -3.315 1.00 91.50 102 ARG A CA 1
ATOM 781 C C . ARG A 1 102 ? -3.328 12.736 -4.331 1.00 91.50 102 ARG A C 1
ATOM 783 O O . ARG A 1 102 ? -4.332 13.431 -4.259 1.00 91.50 102 ARG A O 1
ATOM 790 N N . MET A 1 103 ? -3.208 11.748 -5.225 1.00 87.06 103 MET A N 1
ATOM 791 C CA . MET A 1 103 ? -4.300 11.386 -6.151 1.00 87.06 103 MET A CA 1
ATOM 792 C C . MET A 1 103 ? -5.562 10.903 -5.438 1.00 87.06 103 MET A C 1
ATOM 794 O O . MET A 1 103 ? -6.659 11.097 -5.953 1.00 87.06 103 MET A O 1
ATOM 798 N N . HIS A 1 104 ? -5.410 10.249 -4.288 1.00 87.88 104 HIS A N 1
ATOM 799 C CA . HIS A 1 104 ? -6.529 9.710 -3.516 1.00 87.88 104 HIS A CA 1
ATOM 800 C C . HIS A 1 104 ? -6.922 10.606 -2.334 1.00 87.88 104 HIS A C 1
ATOM 802 O O . HIS A 1 104 ? -7.859 10.275 -1.602 1.00 87.88 104 HIS A O 1
ATOM 808 N N . PHE A 1 105 ? -6.229 11.723 -2.119 1.00 90.69 105 PHE A N 1
ATOM 809 C CA . PHE A 1 105 ? -6.529 12.643 -1.030 1.00 90.69 105 PHE A CA 1
ATOM 810 C C . PHE A 1 105 ? -7.930 13.247 -1.209 1.00 90.69 105 PHE A C 1
ATOM 812 O O . PHE A 1 105 ? -8.304 13.643 -2.313 1.00 90.69 105 PHE A O 1
ATOM 819 N N . GLY A 1 106 ? -8.727 13.260 -0.138 1.00 89.94 106 GLY A N 1
ATOM 820 C CA . GLY A 1 106 ? -10.120 13.719 -0.157 1.00 89.94 106 GLY A CA 1
ATOM 821 C C . GLY A 1 106 ? -11.122 12.767 -0.826 1.00 89.94 106 GLY A C 1
ATOM 822 O O . GLY A 1 106 ? -12.304 13.088 -0.906 1.00 89.94 106 GLY A O 1
ATOM 823 N N . THR A 1 107 ? -10.688 11.597 -1.315 1.00 89.62 107 THR A N 1
ATOM 824 C CA . THR A 1 107 ? -11.595 10.584 -1.902 1.00 89.62 107 THR A CA 1
ATOM 825 C C . THR A 1 107 ? -12.156 9.604 -0.871 1.00 89.62 107 THR A C 1
ATOM 827 O O . THR A 1 107 ? -12.989 8.762 -1.201 1.00 89.62 107 THR A O 1
ATOM 830 N N . GLY A 1 108 ? -11.636 9.639 0.357 1.00 91.50 108 GLY A N 1
ATOM 831 C CA . GLY A 1 108 ? -11.883 8.629 1.379 1.00 91.50 108 GLY A CA 1
ATOM 832 C C . GLY A 1 108 ? -11.232 7.267 1.148 1.00 91.50 108 GLY A C 1
ATOM 833 O O . GLY A 1 108 ? -11.349 6.397 2.007 1.00 91.50 108 GLY A O 1
ATOM 834 N N . ALA A 1 109 ? -10.503 7.061 0.047 1.00 92.38 109 ALA A N 1
ATOM 835 C CA . ALA A 1 109 ? -9.854 5.776 -0.197 1.00 92.38 109 ALA A CA 1
ATOM 836 C C . ALA A 1 109 ? -8.696 5.511 0.778 1.00 92.38 109 ALA A C 1
ATOM 838 O O . ALA A 1 109 ? -8.476 4.374 1.189 1.00 92.38 109 ALA A O 1
ATOM 839 N N . ILE A 1 110 ? -7.944 6.541 1.172 1.00 94.75 110 ILE A N 1
ATOM 840 C CA . ILE A 1 110 ? -6.823 6.380 2.104 1.00 94.75 110 ILE A CA 1
ATOM 841 C C . ILE A 1 110 ? -7.332 6.520 3.525 1.00 94.75 110 ILE A C 1
ATOM 843 O O . ILE A 1 110 ? -7.862 7.563 3.907 1.00 94.75 110 ILE A O 1
ATOM 847 N N . ARG A 1 111 ? -7.114 5.475 4.317 1.00 95.12 111 ARG A N 1
ATOM 848 C CA . ARG A 1 111 ? -7.459 5.443 5.733 1.00 95.12 111 ARG A CA 1
ATOM 849 C C . ARG A 1 111 ? -6.196 5.295 6.563 1.00 95.12 111 ARG A C 1
ATOM 851 O O . ARG A 1 111 ? -5.279 4.545 6.214 1.00 95.12 111 ARG A O 1
ATOM 858 N N . CYS A 1 112 ? -6.157 6.003 7.680 1.00 97.12 112 CYS A N 1
ATOM 859 C CA . CYS A 1 112 ? -5.093 5.891 8.654 1.00 97.12 112 CYS A CA 1
ATOM 860 C C . CYS A 1 112 ? -5.635 5.903 10.083 1.00 97.12 112 CYS A C 1
ATOM 862 O O . CYS A 1 112 ? -6.723 6.407 10.357 1.00 97.12 112 CYS A O 1
ATOM 864 N N . LEU A 1 113 ? -4.845 5.329 10.986 1.00 97.19 113 LEU A N 1
ATOM 865 C CA . LEU A 1 113 ? -4.987 5.501 12.424 1.00 97.19 113 LEU A CA 1
ATOM 866 C C . LEU A 1 113 ? -3.790 6.314 12.904 1.00 97.19 113 LEU A C 1
ATOM 868 O O . LEU A 1 113 ? -2.644 5.887 12.713 1.00 97.19 113 LEU A O 1
ATOM 872 N N . LEU A 1 114 ? -4.056 7.457 13.530 1.00 96.75 114 LEU A N 1
ATOM 873 C CA . LEU A 1 114 ? -3.014 8.258 14.155 1.00 96.75 114 LEU A CA 1
ATOM 874 C C . LEU A 1 114 ? -2.745 7.764 15.569 1.00 96.75 114 LEU A C 1
ATOM 876 O O . LEU A 1 114 ? -3.638 7.316 16.280 1.00 96.75 114 LEU A O 1
ATOM 880 N N . VAL A 1 115 ? -1.485 7.844 15.967 1.00 94.81 115 VAL A N 1
ATOM 881 C CA . VAL A 1 115 ? -1.021 7.501 17.308 1.00 94.81 115 VAL A CA 1
ATOM 882 C C . VAL A 1 115 ? -0.132 8.619 17.836 1.00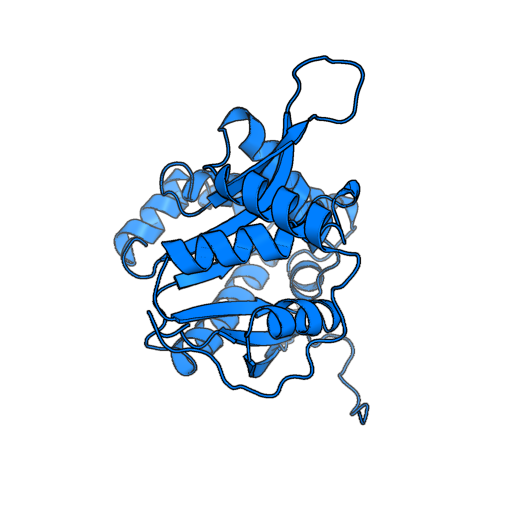 94.81 115 VAL A C 1
ATOM 884 O O . VAL A 1 115 ? 0.404 9.395 17.039 1.00 94.81 115 VAL A O 1
ATOM 887 N N . PRO A 1 116 ? 0.086 8.701 19.157 1.00 93.31 116 PRO A N 1
ATOM 888 C CA . PRO A 1 116 ? 1.132 9.555 19.696 1.00 93.31 116 PRO A CA 1
ATOM 889 C C . PRO A 1 116 ? 2.479 9.252 19.019 1.00 93.31 116 PRO A C 1
ATOM 891 O O . PRO A 1 116 ? 2.868 8.088 18.850 1.00 93.31 116 PRO A O 1
ATOM 894 N N . GLY A 1 117 ? 3.157 10.304 18.571 1.00 90.44 117 GLY A N 1
ATOM 895 C CA . GLY A 1 117 ? 4.482 10.220 17.974 1.00 90.44 117 GLY A CA 1
ATOM 896 C C . GLY A 1 117 ? 5.541 9.843 19.007 1.00 90.44 117 GLY A C 1
ATOM 897 O O . GLY A 1 117 ? 5.385 10.081 20.201 1.00 90.44 117 GLY A O 1
ATOM 898 N N . GLU A 1 118 ? 6.640 9.251 18.542 1.00 84.69 118 GLU A N 1
ATOM 899 C CA . GLU A 1 118 ? 7.818 9.026 19.383 1.00 84.69 118 GLU A CA 1
ATOM 900 C C . GLU A 1 118 ? 8.650 10.316 19.449 1.00 84.69 118 GLU A C 1
ATOM 902 O O . GLU A 1 118 ? 9.077 10.837 18.416 1.00 84.69 118 GLU A O 1
ATOM 907 N N . GLY A 1 119 ? 8.873 10.845 20.655 1.00 81.25 119 GLY A N 1
ATOM 908 C CA . GLY A 1 119 ? 9.749 11.995 20.893 1.00 81.25 119 GLY A CA 1
ATOM 909 C C . GLY A 1 119 ? 9.255 12.943 21.986 1.00 81.25 119 GLY A C 1
ATOM 910 O O . GLY A 1 119 ? 8.155 12.796 22.507 1.00 81.25 119 GLY A O 1
ATOM 911 N N . GLU A 1 120 ? 10.087 13.931 22.318 1.00 72.12 120 GLU A N 1
ATOM 912 C CA . GLU A 1 120 ? 9.845 14.900 23.403 1.00 72.12 120 GLU A CA 1
ATOM 913 C C . GLU A 1 120 ? 8.820 15.993 23.053 1.00 72.12 120 GLU A C 1
ATOM 915 O O . GLU A 1 120 ? 8.431 16.775 23.916 1.00 72.12 120 GLU A O 1
ATOM 920 N N . MET A 1 121 ? 8.368 16.071 21.797 1.00 77.62 121 MET A N 1
ATOM 921 C CA . MET A 1 121 ? 7.356 17.050 21.403 1.00 77.62 121 MET A CA 1
ATOM 922 C C . MET A 1 121 ? 5.958 16.558 21.773 1.00 77.62 121 MET A C 1
ATOM 924 O O . MET A 1 121 ? 5.340 15.779 21.042 1.00 77.62 121 MET A O 1
ATOM 928 N N . GLU A 1 122 ? 5.466 17.051 22.907 1.00 82.00 122 GLU A N 1
ATOM 929 C CA . GLU A 1 122 ? 4.089 16.865 23.350 1.00 82.00 122 GLU A CA 1
ATOM 930 C C . GLU A 1 122 ? 3.104 17.281 22.242 1.00 82.00 122 GLU A C 1
ATOM 932 O O . GLU A 1 122 ? 3.246 18.327 21.608 1.00 82.00 122 GLU A O 1
ATOM 937 N N . GLY A 1 123 ? 2.124 16.419 21.963 1.00 85.06 123 GLY A N 1
ATOM 938 C CA . GLY A 1 123 ? 1.091 16.664 20.952 1.00 85.06 123 GLY A CA 1
ATOM 939 C C . GLY A 1 123 ? 1.440 16.256 19.516 1.00 85.06 123 GLY A C 1
ATOM 940 O O . GLY A 1 123 ? 0.566 16.318 18.652 1.00 85.06 123 GLY A O 1
ATOM 941 N N . ARG A 1 124 ? 2.662 15.785 19.223 1.00 90.56 124 ARG A N 1
ATOM 942 C CA . ARG A 1 124 ? 2.980 15.267 17.883 1.00 90.56 124 ARG A CA 1
ATOM 943 C C . ARG A 1 124 ? 2.242 13.949 17.627 1.00 90.56 124 ARG A C 1
ATOM 945 O O . ARG A 1 124 ? 2.422 12.986 18.367 1.00 90.56 124 ARG A O 1
ATOM 952 N N . GLN A 1 125 ? 1.467 13.886 16.549 1.00 93.88 125 GLN A N 1
ATOM 953 C CA . GLN A 1 125 ? 0.868 12.646 16.049 1.00 93.88 125 GLN A CA 1
ATOM 954 C C . GLN A 1 125 ? 1.746 12.005 14.963 1.00 93.88 125 GLN A C 1
ATOM 956 O O . GLN A 1 125 ? 2.519 12.679 14.280 1.00 93.88 125 GLN A O 1
ATOM 961 N N . ASP A 1 126 ? 1.638 10.689 14.822 1.00 95.31 126 ASP A N 1
ATOM 962 C CA . ASP A 1 126 ? 2.321 9.884 13.809 1.00 95.31 126 ASP A CA 1
ATOM 963 C C . ASP A 1 126 ? 1.371 8.805 13.269 1.00 95.31 126 ASP A C 1
ATOM 965 O O . ASP A 1 126 ? 0.338 8.499 13.868 1.00 95.31 126 ASP A O 1
ATOM 969 N N . ILE A 1 127 ? 1.710 8.216 12.125 1.00 96.75 127 ILE A N 1
ATOM 970 C CA . ILE A 1 127 ? 0.876 7.207 11.470 1.00 96.75 127 ILE A CA 1
ATOM 971 C C . ILE A 1 127 ? 1.137 5.843 12.112 1.00 96.75 127 ILE A C 1
ATOM 973 O O . ILE A 1 127 ? 2.215 5.265 11.971 1.00 96.75 127 ILE A O 1
ATOM 977 N N . GLY A 1 128 ? 0.130 5.297 12.793 1.00 95.62 128 GLY A N 1
ATOM 978 C CA . GLY A 1 128 ? 0.193 3.963 13.385 1.00 95.62 128 GLY A CA 1
ATOM 979 C C . GLY A 1 128 ? -0.214 2.857 12.413 1.00 95.62 128 GLY A C 1
ATOM 980 O O . GLY A 1 128 ? 0.432 1.808 12.345 1.00 95.62 128 GLY A O 1
ATOM 981 N N . VAL A 1 129 ? -1.276 3.095 11.644 1.00 97.25 129 VAL A N 1
ATOM 982 C CA . VAL A 1 129 ? -1.781 2.194 10.598 1.00 97.25 129 VAL A CA 1
ATOM 983 C C . VAL A 1 129 ? -2.119 3.026 9.370 1.00 97.25 129 VAL A C 1
ATOM 985 O O . VAL A 1 129 ? -2.662 4.118 9.511 1.00 97.25 129 VAL A O 1
ATOM 988 N N . LEU A 1 130 ? -1.819 2.513 8.179 1.00 97.56 130 LEU A N 1
ATOM 989 C CA . LEU A 1 130 ? -2.201 3.124 6.908 1.00 97.56 130 LEU A CA 1
ATOM 990 C C . LEU A 1 130 ? -2.558 2.040 5.899 1.00 97.56 130 LEU A C 1
ATOM 992 O O . LEU A 1 130 ? -1.888 1.011 5.830 1.00 97.56 130 LEU A O 1
ATOM 996 N N . PHE A 1 131 ? -3.618 2.258 5.133 1.00 96.62 131 PHE A N 1
ATOM 997 C CA . PHE A 1 131 ? -4.014 1.399 4.022 1.00 96.62 131 PHE A CA 1
ATOM 998 C C . PHE A 1 131 ? -4.899 2.178 3.050 1.00 96.62 131 PHE A C 1
ATOM 1000 O O . PHE A 1 131 ? -5.384 3.269 3.357 1.00 96.62 131 PHE A O 1
ATOM 1007 N N . VAL A 1 132 ? -5.112 1.605 1.870 1.00 94.56 132 VAL A N 1
ATOM 1008 C CA . VAL A 1 132 ? -6.002 2.165 0.852 1.00 94.56 132 VAL A CA 1
ATOM 1009 C C . VAL A 1 132 ? -7.143 1.184 0.605 1.00 94.56 132 VAL A C 1
ATOM 1011 O O . VAL A 1 132 ? -6.890 0.011 0.343 1.00 94.56 132 VAL A O 1
ATOM 1014 N N . VAL A 1 133 ? -8.385 1.651 0.697 1.00 93.94 133 VAL A N 1
ATOM 1015 C CA . VAL A 1 133 ? -9.593 0.928 0.288 1.00 93.94 133 VAL A CA 1
ATOM 1016 C C . VAL A 1 133 ? -10.206 1.666 -0.885 1.00 93.94 133 VAL A C 1
ATOM 1018 O O . VAL A 1 133 ? -10.858 2.693 -0.725 1.00 93.94 133 VAL A O 1
ATOM 1021 N N . GLU A 1 134 ? -9.996 1.142 -2.081 1.00 90.75 134 GLU A N 1
ATOM 1022 C CA . GLU A 1 134 ? -10.584 1.700 -3.294 1.00 90.75 134 GLU A CA 1
ATOM 1023 C C . GLU A 1 134 ? -11.910 1.001 -3.555 1.00 90.75 134 GLU A C 1
ATOM 1025 O O . GLU A 1 134 ? -11.946 -0.225 -3.647 1.00 90.75 134 GLU A O 1
ATOM 1030 N N . ARG A 1 135 ? -13.007 1.753 -3.675 1.00 90.31 135 ARG A N 1
ATOM 1031 C CA . ARG A 1 135 ? -14.277 1.182 -4.127 1.00 90.31 135 ARG A CA 1
ATOM 1032 C C . ARG A 1 135 ? -14.358 1.232 -5.649 1.00 90.31 135 ARG A C 1
ATOM 1034 O O . ARG A 1 135 ? -13.928 2.203 -6.270 1.00 90.31 135 ARG A O 1
ATOM 1041 N N . THR A 1 136 ? -14.931 0.198 -6.255 1.00 85.00 136 THR A N 1
ATOM 1042 C CA . THR A 1 136 ? -15.044 0.114 -7.720 1.00 85.00 136 THR A CA 1
ATOM 1043 C C . THR A 1 136 ? -16.029 1.130 -8.296 1.00 85.00 136 THR A C 1
ATOM 1045 O O . THR A 1 136 ? -15.887 1.522 -9.450 1.00 85.00 136 THR A O 1
ATOM 1048 N N . ASP A 1 137 ? -16.992 1.594 -7.496 1.00 81.56 137 ASP A N 1
ATOM 1049 C CA . ASP A 1 137 ? -18.009 2.576 -7.882 1.00 81.56 137 ASP A CA 1
ATOM 1050 C C . ASP A 1 137 ? -17.560 4.035 -7.725 1.00 81.56 137 ASP A C 1
ATOM 1052 O O . ASP A 1 137 ? -18.136 4.920 -8.355 1.00 81.56 137 ASP A O 1
ATOM 1056 N N . THR A 1 138 ? -16.535 4.301 -6.911 1.00 74.62 138 THR A N 1
ATOM 1057 C CA . THR A 1 138 ? -16.021 5.661 -6.688 1.00 74.62 138 THR A CA 1
ATOM 1058 C C . THR A 1 138 ? -14.839 6.011 -7.579 1.00 74.62 138 THR A C 1
ATOM 1060 O O . THR A 1 138 ? -14.526 7.193 -7.736 1.00 74.62 138 THR A O 1
ATOM 1063 N N . PHE A 1 139 ? -14.168 5.017 -8.172 1.00 66.25 139 PHE A N 1
ATOM 1064 C CA . PHE A 1 139 ? -12.992 5.296 -8.978 1.00 66.25 139 PHE A CA 1
ATOM 1065 C C . PHE A 1 139 ? -13.374 5.857 -10.359 1.00 66.25 139 PHE A C 1
ATOM 1067 O O . PHE A 1 139 ? -14.208 5.270 -11.056 1.00 66.25 139 PHE A O 1
ATOM 1074 N N . PRO A 1 140 ? -12.772 6.981 -10.790 1.00 60.19 140 PRO A N 1
ATOM 1075 C CA . PRO A 1 140 ? -13.131 7.616 -12.045 1.00 60.19 140 PRO A CA 1
ATOM 1076 C C . PRO A 1 140 ? -12.956 6.669 -13.240 1.00 60.19 140 PRO A C 1
ATOM 1078 O O . PRO A 1 140 ? -11.950 5.964 -13.359 1.00 60.19 140 PRO A O 1
ATOM 1081 N N . THR A 1 141 ? -13.906 6.707 -14.178 1.00 59.03 141 THR A N 1
ATOM 1082 C CA . THR A 1 141 ? -13.785 6.006 -15.467 1.00 59.03 141 THR A CA 1
ATOM 1083 C C . THR A 1 141 ? -12.521 6.449 -16.223 1.00 59.03 141 THR A C 1
ATOM 1085 O O . THR A 1 141 ? -11.942 7.508 -15.946 1.00 59.03 141 THR A O 1
ATOM 1088 N N . ALA A 1 142 ? -12.067 5.638 -17.185 1.00 55.41 142 ALA A N 1
ATOM 1089 C CA . ALA A 1 142 ? -10.768 5.791 -17.851 1.00 55.41 142 ALA A CA 1
ATOM 1090 C C . ALA A 1 142 ? -10.390 7.232 -18.283 1.00 55.41 142 ALA A C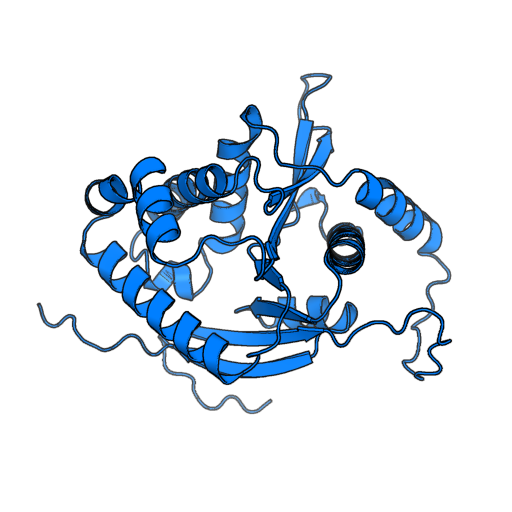 1
ATOM 1092 O O . ALA A 1 142 ? -9.255 7.621 -18.008 1.00 55.41 142 ALA A O 1
ATOM 1093 N N . PRO A 1 143 ? -11.276 8.080 -18.855 1.00 56.78 143 PRO A N 1
ATOM 1094 C CA . PRO A 1 143 ? -10.901 9.444 -19.247 1.00 56.78 143 PRO A CA 1
ATOM 1095 C C . PRO A 1 143 ? -10.498 10.322 -18.053 1.00 56.78 143 PRO A C 1
ATOM 1097 O O . PRO A 1 143 ? -9.497 11.034 -18.105 1.00 56.78 143 PRO A O 1
ATOM 1100 N N . SER A 1 144 ? -11.243 10.240 -16.950 1.00 66.38 144 SER A N 1
ATOM 1101 C CA . SER A 1 144 ? -10.963 10.981 -15.714 1.00 66.38 144 SER A CA 1
ATOM 1102 C C . SER A 1 144 ? -9.737 10.458 -14.963 1.00 66.38 144 SER A C 1
ATOM 1104 O O . SER A 1 144 ? -9.044 11.242 -14.319 1.00 66.38 144 SER A O 1
ATOM 1106 N N . LYS A 1 145 ? -9.412 9.164 -15.099 1.00 68.81 145 LYS A N 1
ATOM 1107 C CA . LYS A 1 145 ? -8.200 8.574 -14.512 1.00 68.81 145 LYS A CA 1
ATOM 1108 C C . LYS A 1 145 ? -6.935 9.199 -15.105 1.00 68.81 145 LYS A C 1
ATOM 1110 O O . LYS A 1 145 ? -6.048 9.587 -14.353 1.00 68.81 145 LYS A O 1
ATOM 1115 N N . TYR A 1 146 ? -6.868 9.381 -16.427 1.00 69.19 146 TYR A N 1
ATOM 1116 C CA . TYR A 1 146 ? -5.711 10.022 -17.069 1.00 69.19 146 TYR A CA 1
ATOM 1117 C C . TYR A 1 146 ? -5.532 11.480 -16.642 1.00 69.19 146 TYR A C 1
ATOM 1119 O O . TYR A 1 146 ? -4.411 11.898 -16.357 1.00 69.19 146 TYR A O 1
ATOM 1127 N N . TRP A 1 147 ? -6.625 12.241 -16.543 1.00 74.88 147 TRP A N 1
ATOM 1128 C CA . TRP A 1 147 ? -6.567 13.618 -16.050 1.00 74.88 147 TRP A CA 1
ATOM 1129 C C . TRP A 1 147 ? -6.105 13.692 -14.598 1.00 74.88 147 TRP A C 1
ATOM 1131 O O . TRP A 1 147 ? -5.216 14.485 -14.305 1.00 74.88 147 TRP A O 1
ATOM 1141 N N . ALA A 1 148 ? -6.618 12.822 -13.723 1.00 72.06 148 ALA A N 1
ATOM 1142 C CA . ALA A 1 148 ? -6.172 12.741 -12.333 1.00 72.06 148 ALA A CA 1
ATOM 1143 C C . ALA A 1 148 ? -4.671 12.410 -12.227 1.00 72.06 148 ALA A C 1
ATOM 1145 O O . ALA A 1 148 ? -3.944 13.030 -11.448 1.00 72.06 148 ALA A O 1
ATOM 1146 N N . MET A 1 149 ? -4.180 11.486 -13.062 1.00 73.44 149 MET A N 1
ATOM 1147 C CA . MET A 1 149 ? -2.754 11.153 -13.141 1.00 73.44 149 MET A CA 1
ATOM 1148 C C . MET A 1 149 ? -1.911 12.349 -13.615 1.00 73.44 149 MET A C 1
ATOM 1150 O O . MET A 1 149 ? -0.848 12.620 -13.051 1.00 73.44 149 MET A O 1
ATOM 1154 N N . LEU A 1 150 ? -2.384 13.093 -14.622 1.00 74.44 150 LEU A N 1
ATOM 1155 C CA . LEU A 1 150 ? -1.720 14.304 -15.113 1.00 74.44 150 LEU A CA 1
ATOM 1156 C C . LEU A 1 150 ? -1.660 15.393 -14.036 1.00 74.44 150 LEU A C 1
ATOM 1158 O O . LEU A 1 150 ? -0.578 15.920 -13.773 1.00 74.44 150 LEU A O 1
ATOM 1162 N N . THR A 1 151 ? -2.781 15.700 -13.379 1.00 78.75 151 THR A N 1
ATOM 1163 C CA . THR A 1 151 ? -2.846 16.728 -12.326 1.00 78.75 151 THR A CA 1
ATOM 1164 C C . THR A 1 151 ? -2.028 16.357 -11.096 1.00 78.75 151 THR A C 1
ATOM 1166 O O . THR A 1 151 ? -1.483 17.236 -10.438 1.00 78.75 151 THR A O 1
ATOM 1169 N N . ALA A 1 152 ? -1.864 15.064 -10.815 1.00 73.94 152 ALA A N 1
ATOM 1170 C CA . ALA A 1 152 ? -1.004 14.585 -9.737 1.00 73.94 152 ALA A CA 1
ATOM 1171 C C . ALA A 1 152 ? 0.491 14.545 -10.089 1.00 73.94 152 ALA A C 1
ATOM 1173 O O . ALA A 1 152 ? 1.306 14.042 -9.313 1.00 73.94 152 ALA A O 1
ATOM 1174 N N . GLY A 1 153 ? 0.874 15.059 -11.260 1.00 79.12 153 GLY A N 1
ATOM 1175 C CA . GLY A 1 153 ? 2.273 15.167 -11.653 1.00 79.12 153 GLY A CA 1
ATOM 1176 C C . GLY A 1 153 ? 2.912 13.833 -12.031 1.00 79.12 153 GLY A C 1
ATOM 1177 O O . GLY A 1 153 ? 4.139 13.727 -12.015 1.00 79.12 153 GLY A O 1
ATOM 1178 N N . ILE A 1 154 ? 2.124 12.812 -12.402 1.00 79.19 154 ILE A N 1
ATOM 1179 C CA . ILE A 1 154 ? 2.685 11.535 -12.876 1.00 79.19 154 ILE A CA 1
ATOM 1180 C C . ILE A 1 154 ? 3.501 11.726 -14.156 1.00 79.19 154 ILE A C 1
ATOM 1182 O O . ILE A 1 154 ? 4.474 11.011 -14.374 1.00 79.19 154 ILE A O 1
ATOM 1186 N N . TRP A 1 155 ? 3.194 12.739 -14.967 1.00 82.25 155 TRP A N 1
ATOM 1187 C CA . TRP A 1 155 ? 3.989 13.068 -16.153 1.00 82.25 155 TRP A CA 1
ATOM 1188 C C . TRP A 1 155 ? 5.459 13.397 -15.828 1.00 82.25 155 TRP A C 1
ATOM 1190 O O . TRP A 1 155 ? 6.327 13.190 -16.672 1.00 82.25 155 TRP A O 1
ATOM 1200 N N . ALA A 1 156 ? 5.759 13.859 -14.607 1.00 86.88 156 ALA A N 1
ATOM 1201 C CA . ALA A 1 156 ? 7.121 14.158 -14.168 1.00 86.88 156 ALA A CA 1
ATOM 1202 C C . ALA A 1 156 ? 7.898 12.908 -13.711 1.00 86.88 156 ALA A C 1
ATOM 1204 O O . ALA A 1 156 ? 9.124 12.940 -13.620 1.00 86.88 156 ALA A O 1
ATOM 1205 N N . VAL A 1 157 ? 7.206 11.795 -13.441 1.00 84.94 157 VAL A N 1
ATOM 1206 C CA . VAL A 1 157 ? 7.796 10.539 -12.953 1.00 84.94 157 VAL A CA 1
ATOM 1207 C C . VAL A 1 157 ? 8.919 10.021 -13.867 1.00 84.94 157 VAL A C 1
ATOM 1209 O O . VAL A 1 157 ? 10.008 9.790 -13.342 1.00 84.94 157 VAL A O 1
ATOM 1212 N N . PRO A 1 158 ? 8.763 9.892 -15.202 1.00 89.19 158 PRO A N 1
ATOM 1213 C CA . PRO A 1 158 ? 9.857 9.414 -16.055 1.00 89.19 158 PRO A CA 1
ATOM 1214 C C . PRO A 1 158 ? 11.129 10.269 -15.989 1.00 89.19 158 PRO A C 1
ATOM 1216 O O . PRO A 1 158 ? 12.223 9.723 -16.110 1.00 89.19 158 PRO A O 1
ATOM 1219 N N . PHE A 1 159 ? 11.012 11.576 -15.743 1.00 93.12 159 PHE A N 1
ATOM 1220 C CA . PHE A 1 159 ? 12.171 12.462 -15.584 1.00 93.12 159 PHE A CA 1
ATOM 1221 C C . PHE A 1 159 ? 12.841 12.330 -14.207 1.00 93.12 159 PHE A C 1
ATOM 1223 O O . PHE A 1 159 ? 14.019 12.642 -14.076 1.00 93.12 159 PHE A O 1
ATOM 1230 N N . GLN A 1 160 ? 12.115 11.855 -13.191 1.00 89.12 160 GLN A N 1
ATOM 1231 C CA . GLN A 1 160 ? 12.626 11.668 -11.827 1.00 89.12 160 GLN A CA 1
ATOM 1232 C C . GLN A 1 160 ? 13.261 10.289 -11.611 1.00 89.12 160 GLN A C 1
ATOM 1234 O O . GLN A 1 160 ? 14.307 10.189 -10.980 1.00 89.12 160 GLN A O 1
ATOM 1239 N N . ILE A 1 161 ? 12.628 9.224 -12.115 1.00 90.94 161 ILE A N 1
ATOM 1240 C CA . ILE A 1 161 ? 13.051 7.830 -11.874 1.00 90.94 161 ILE A CA 1
ATOM 1241 C C . ILE A 1 161 ? 13.620 7.135 -13.118 1.00 90.94 161 ILE A C 1
ATOM 1243 O O . ILE A 1 161 ? 14.125 6.019 -13.022 1.00 90.94 161 ILE A O 1
ATOM 1247 N N . GLY A 1 162 ? 13.557 7.779 -14.284 1.00 94.12 162 GLY A N 1
ATOM 1248 C CA . GLY A 1 162 ? 14.022 7.233 -15.555 1.00 94.12 162 GLY A CA 1
ATOM 1249 C C . GLY A 1 162 ? 12.974 6.394 -16.297 1.00 94.12 162 GLY A C 1
ATOM 1250 O O . GLY A 1 162 ? 12.117 5.724 -15.713 1.00 94.12 162 GLY A O 1
ATOM 1251 N N . PHE A 1 163 ? 13.074 6.394 -17.628 1.00 92.81 163 PHE A N 1
ATOM 1252 C CA . PHE A 1 163 ? 12.144 5.691 -18.521 1.00 92.81 163 PHE A CA 1
ATOM 1253 C C . PHE A 1 163 ? 12.156 4.167 -18.350 1.00 92.81 163 PHE A C 1
ATOM 1255 O O . PHE A 1 163 ? 11.106 3.541 -18.462 1.00 92.81 163 PHE A O 1
ATOM 1262 N N . GLY A 1 164 ? 13.306 3.564 -18.032 1.00 93.00 164 GLY A N 1
ATOM 1263 C CA . GLY A 1 164 ? 13.395 2.115 -17.814 1.00 93.00 164 GLY A CA 1
ATOM 1264 C C . GLY A 1 164 ? 12.573 1.645 -16.608 1.00 93.00 164 GLY A C 1
ATOM 1265 O O . GLY A 1 164 ? 11.884 0.627 -16.677 1.00 93.00 164 GLY A O 1
ATOM 1266 N N . VAL A 1 165 ? 12.581 2.416 -15.514 1.00 91.81 165 VAL A N 1
ATOM 1267 C CA . VAL A 1 165 ? 11.770 2.120 -14.320 1.00 91.81 165 VAL A CA 1
ATOM 1268 C C . VAL A 1 165 ? 10.287 2.278 -14.635 1.00 91.81 165 VAL A C 1
ATOM 1270 O O . VAL A 1 165 ? 9.498 1.401 -14.290 1.00 91.81 165 VAL A O 1
ATOM 1273 N N . LEU A 1 166 ? 9.909 3.342 -15.354 1.00 88.12 166 LEU A N 1
ATOM 1274 C CA . LEU A 1 166 ? 8.531 3.533 -15.806 1.00 88.12 166 LEU A CA 1
ATOM 1275 C C . LEU A 1 166 ? 8.059 2.369 -16.690 1.00 88.12 166 LEU A C 1
ATOM 1277 O O . LEU A 1 166 ? 6.976 1.841 -16.460 1.00 88.12 166 LEU A O 1
ATOM 1281 N N . ALA A 1 167 ? 8.867 1.929 -17.657 1.00 90.75 167 ALA A N 1
ATOM 1282 C CA . ALA A 1 167 ? 8.525 0.806 -18.529 1.00 90.75 167 ALA A CA 1
ATOM 1283 C C . ALA A 1 167 ? 8.314 -0.497 -17.738 1.00 90.75 167 ALA A C 1
ATOM 1285 O O . ALA A 1 167 ? 7.342 -1.215 -17.973 1.00 90.75 167 ALA A O 1
ATOM 1286 N N . ARG A 1 168 ? 9.176 -0.795 -16.754 1.00 89.94 168 ARG A N 1
ATOM 1287 C CA . ARG A 1 168 ? 8.987 -1.945 -15.850 1.00 89.94 168 ARG A CA 1
ATOM 1288 C C . ARG A 1 168 ? 7.726 -1.814 -14.999 1.00 89.94 168 ARG A C 1
ATOM 1290 O O . ARG A 1 168 ? 6.992 -2.788 -14.876 1.00 89.94 168 ARG A O 1
ATOM 1297 N N . MET A 1 169 ? 7.449 -0.624 -14.469 1.00 89.06 169 MET A N 1
ATOM 1298 C CA . MET A 1 169 ? 6.237 -0.357 -13.693 1.00 89.06 169 MET A CA 1
ATOM 1299 C C . MET A 1 169 ? 4.972 -0.565 -14.532 1.00 89.06 169 MET A C 1
ATOM 1301 O O . MET A 1 169 ? 4.060 -1.245 -14.082 1.00 89.06 169 MET A O 1
ATOM 1305 N N . LEU A 1 170 ? 4.924 -0.032 -15.758 1.00 85.62 170 LEU A N 1
ATOM 1306 C CA . LEU A 1 170 ? 3.775 -0.193 -16.654 1.00 85.62 170 LEU A CA 1
ATOM 1307 C C . LEU A 1 170 ? 3.544 -1.659 -17.035 1.00 85.62 170 LEU A C 1
ATOM 1309 O O . LEU A 1 170 ? 2.406 -2.110 -16.994 1.00 85.62 170 LEU A O 1
ATOM 1313 N N . ARG A 1 171 ? 4.608 -2.421 -17.330 1.00 87.81 171 ARG A N 1
ATOM 1314 C CA . ARG A 1 171 ? 4.500 -3.870 -17.589 1.00 87.81 171 ARG A CA 1
ATOM 1315 C C . ARG A 1 171 ? 3.964 -4.638 -16.383 1.00 87.81 171 ARG A C 1
ATOM 1317 O O . ARG A 1 171 ? 3.119 -5.511 -16.545 1.00 87.81 171 ARG A O 1
ATOM 1324 N N . PHE A 1 172 ? 4.439 -4.308 -15.182 1.00 88.38 172 PHE A N 1
ATOM 1325 C CA . PHE A 1 172 ? 3.949 -4.935 -13.957 1.00 88.38 172 PHE A CA 1
ATOM 1326 C C . PHE A 1 172 ? 2.472 -4.608 -13.701 1.00 88.38 172 PHE A C 1
ATOM 1328 O O . PHE A 1 172 ? 1.705 -5.507 -13.373 1.00 88.38 172 PHE A O 1
ATOM 1335 N N . LEU A 1 173 ? 2.066 -3.347 -13.888 1.00 85.75 173 LEU A N 1
ATOM 1336 C CA . LEU A 1 173 ? 0.674 -2.918 -13.728 1.00 85.75 173 LEU A CA 1
ATOM 1337 C C . LEU A 1 173 ? -0.262 -3.598 -14.735 1.00 85.75 173 LEU A C 1
ATOM 1339 O O . LEU A 1 173 ? -1.336 -4.038 -14.343 1.00 85.75 173 LEU A O 1
ATOM 1343 N N . ASP A 1 174 ? 0.148 -3.716 -15.999 1.00 85.81 174 ASP A N 1
ATOM 1344 C CA . ASP A 1 174 ? -0.633 -4.396 -17.042 1.00 85.81 174 ASP A CA 1
ATOM 1345 C C . ASP A 1 174 ? -0.813 -5.890 -16.725 1.00 85.81 174 ASP A C 1
ATOM 1347 O O . ASP A 1 174 ? -1.920 -6.430 -16.783 1.00 85.81 174 ASP A O 1
ATOM 1351 N N . TRP A 1 175 ? 0.260 -6.550 -16.276 1.00 87.38 175 TRP A N 1
ATOM 1352 C CA . TRP A 1 175 ? 0.189 -7.927 -15.790 1.00 87.38 175 TRP A CA 1
ATOM 1353 C C . TRP A 1 175 ? -0.739 -8.070 -14.575 1.00 87.38 175 TRP A C 1
ATOM 1355 O O . TRP A 1 175 ? -1.595 -8.957 -14.557 1.00 87.38 175 TRP A O 1
ATOM 1365 N N . GLU A 1 176 ? -0.603 -7.199 -13.570 1.00 85.12 176 GLU A N 1
ATOM 1366 C CA . GLU A 1 176 ? -1.431 -7.226 -12.362 1.00 85.12 176 GLU A CA 1
ATOM 1367 C C . GLU A 1 176 ? -2.916 -7.008 -12.707 1.00 85.12 176 GLU A C 1
ATOM 1369 O O . GLU A 1 176 ? -3.777 -7.761 -12.248 1.00 85.12 176 GLU A O 1
ATOM 1374 N N . GLU A 1 177 ? -3.229 -6.044 -13.575 1.00 82.75 177 GLU A N 1
ATOM 1375 C CA . GLU A 1 177 ? -4.590 -5.781 -14.051 1.00 82.75 177 GLU A CA 1
ATOM 1376 C C . GLU A 1 177 ? -5.178 -6.978 -14.818 1.00 82.75 177 GLU A C 1
ATOM 1378 O O . GLU A 1 177 ? -6.351 -7.320 -14.626 1.00 82.75 177 GLU A O 1
ATOM 1383 N N . GLY A 1 178 ? -4.367 -7.657 -15.636 1.00 85.38 178 GLY A N 1
ATOM 1384 C CA . GLY A 1 178 ? -4.750 -8.892 -16.323 1.00 85.38 178 GLY A CA 1
ATOM 1385 C C . GLY A 1 178 ? -5.141 -10.015 -15.358 1.00 85.38 178 GLY A C 1
ATOM 1386 O O . GLY A 1 178 ? -6.150 -10.692 -15.573 1.00 85.38 178 GLY A O 1
ATOM 1387 N N . VAL A 1 179 ? -4.402 -10.166 -14.254 1.00 82.38 179 VAL A N 1
ATOM 1388 C CA . VAL A 1 179 ? -4.730 -11.119 -13.181 1.00 82.38 179 VAL A CA 1
ATOM 1389 C C . VAL A 1 179 ? -6.044 -10.735 -12.488 1.00 82.38 179 VAL A C 1
ATOM 1391 O O . VAL A 1 179 ? -6.907 -11.591 -12.283 1.00 82.38 179 VAL A O 1
ATOM 1394 N N . TYR A 1 180 ? -6.244 -9.451 -12.167 1.00 79.62 180 TYR A N 1
ATOM 1395 C CA . TYR A 1 180 ? -7.451 -8.980 -11.475 1.00 79.62 180 TYR A CA 1
ATOM 1396 C C . TYR A 1 180 ? -8.734 -9.166 -12.293 1.00 79.62 180 TYR A C 1
ATOM 1398 O O . TYR A 1 180 ? -9.724 -9.690 -11.769 1.00 79.62 180 TYR A O 1
ATOM 1406 N N . LYS A 1 181 ? -8.732 -8.758 -13.570 1.00 80.31 181 LYS A N 1
ATOM 1407 C CA . LYS A 1 181 ? -9.933 -8.774 -14.427 1.00 80.31 181 LYS A CA 1
ATOM 1408 C C . LYS A 1 181 ? -10.531 -10.171 -14.603 1.00 80.31 181 LYS A C 1
ATOM 1410 O O . LYS A 1 181 ? -11.744 -10.290 -14.751 1.00 80.31 181 LYS A O 1
ATOM 1415 N N . GLY A 1 182 ? -9.707 -11.218 -14.571 1.00 79.44 182 GLY A N 1
ATOM 1416 C CA . GLY A 1 182 ? -10.169 -12.595 -14.752 1.00 79.44 182 GLY A CA 1
ATOM 1417 C C . GLY A 1 182 ? -10.777 -13.240 -13.503 1.00 79.44 182 GLY A C 1
ATOM 1418 O O . GLY A 1 182 ? -11.619 -14.125 -13.626 1.00 79.44 182 GLY A O 1
ATOM 1419 N N . LEU A 1 183 ? -10.359 -12.827 -12.303 1.00 83.00 183 LEU A N 1
ATOM 1420 C CA . LEU A 1 183 ? -10.607 -13.606 -11.081 1.00 83.00 183 LEU A CA 1
ATOM 1421 C C . LEU A 1 183 ? -11.750 -13.094 -10.214 1.00 83.00 183 LEU A C 1
ATOM 1423 O O . LEU A 1 183 ? -12.393 -13.881 -9.522 1.00 83.00 183 LEU A O 1
ATOM 1427 N N . ALA A 1 184 ? -11.992 -11.788 -10.214 1.00 83.69 184 ALA A N 1
ATOM 1428 C CA . ALA A 1 184 ? -12.996 -11.186 -9.349 1.00 83.69 184 ALA A CA 1
ATOM 1429 C C . ALA A 1 184 ? -13.778 -10.096 -10.090 1.00 83.69 184 ALA A C 1
ATOM 1431 O O . ALA A 1 184 ? -13.720 -8.936 -9.698 1.00 83.69 184 ALA A O 1
ATOM 1432 N N . PRO A 1 185 ? -14.536 -10.423 -11.151 1.00 82.31 185 PRO A N 1
ATOM 1433 C CA . PRO A 1 185 ? -15.246 -9.413 -11.943 1.00 82.31 185 PRO A CA 1
ATOM 1434 C C . PRO A 1 185 ? -16.299 -8.624 -11.144 1.00 82.31 185 PRO A C 1
ATOM 1436 O O . PRO A 1 185 ? -16.661 -7.525 -11.544 1.00 82.31 185 PRO A O 1
ATOM 1439 N N . ASN A 1 186 ? -16.760 -9.160 -10.007 1.00 85.44 186 ASN A N 1
ATOM 1440 C CA . ASN A 1 186 ? -17.828 -8.582 -9.185 1.00 85.44 186 ASN A CA 1
ATOM 1441 C C . ASN A 1 186 ? -17.337 -7.996 -7.848 1.00 85.44 186 ASN A C 1
ATOM 1443 O O . ASN A 1 186 ? -18.150 -7.768 -6.951 1.00 85.44 186 ASN A O 1
ATOM 1447 N N . HIS A 1 187 ? -16.026 -7.791 -7.671 1.00 87.50 187 HIS A N 1
ATOM 1448 C CA . HIS A 1 187 ? -15.533 -7.168 -6.443 1.00 87.50 187 HIS A CA 1
ATOM 1449 C C . HIS A 1 187 ? -16.046 -5.726 -6.314 1.00 87.50 187 HIS A C 1
ATOM 1451 O O . HIS A 1 187 ? -16.193 -5.002 -7.299 1.00 87.50 187 HIS A O 1
ATOM 1457 N N . THR A 1 188 ? -16.333 -5.309 -5.083 1.00 88.44 188 THR A N 1
ATOM 1458 C CA . THR A 1 188 ? -16.845 -3.965 -4.776 1.00 88.44 188 THR A CA 1
ATOM 1459 C C . THR A 1 188 ? -15.747 -3.050 -4.261 1.00 88.44 188 THR A C 1
ATOM 1461 O O . THR A 1 188 ? -15.860 -1.830 -4.374 1.00 88.44 188 THR A O 1
ATOM 1464 N N . CYS A 1 189 ? -14.671 -3.619 -3.714 1.00 92.31 189 CYS A N 1
ATOM 1465 C CA . CYS A 1 189 ? -13.514 -2.852 -3.289 1.00 92.31 189 CYS A CA 1
ATOM 1466 C C . CYS A 1 189 ? -12.200 -3.634 -3.373 1.00 92.31 189 CYS A C 1
ATOM 1468 O O . CYS A 1 189 ? -12.165 -4.869 -3.362 1.00 92.31 189 CYS A O 1
ATOM 1470 N N . THR A 1 190 ? -11.102 -2.889 -3.422 1.00 91.69 190 THR A N 1
ATOM 1471 C CA . THR A 1 190 ? -9.736 -3.401 -3.376 1.00 91.69 190 THR A CA 1
ATOM 1472 C C . THR A 1 190 ? -9.029 -2.826 -2.157 1.00 91.69 190 THR A C 1
ATOM 1474 O O . THR A 1 190 ? -9.010 -1.611 -1.961 1.00 91.69 190 THR A O 1
ATOM 1477 N N . LEU A 1 191 ? -8.427 -3.691 -1.343 1.00 94.12 191 LEU A N 1
ATOM 1478 C CA . LEU A 1 191 ? -7.568 -3.288 -0.234 1.00 94.12 191 LEU A CA 1
ATOM 1479 C C . LEU A 1 191 ? -6.109 -3.313 -0.697 1.00 94.12 191 LEU A C 1
ATOM 1481 O O . LEU A 1 191 ? -5.609 -4.335 -1.162 1.00 94.12 191 LEU A O 1
ATOM 1485 N N . GLN A 1 192 ? -5.411 -2.193 -0.556 1.00 93.69 192 GLN A N 1
ATOM 1486 C CA . GLN A 1 192 ? -4.033 -2.028 -1.009 1.00 93.69 192 GLN A CA 1
ATOM 1487 C C . GLN A 1 192 ? -3.155 -1.435 0.099 1.00 93.69 192 GLN A C 1
ATOM 1489 O O . GLN A 1 192 ? -3.630 -0.756 1.011 1.00 93.69 192 GLN A O 1
ATOM 1494 N N . ARG A 1 193 ? -1.839 -1.669 -0.017 1.00 92.00 193 ARG A N 1
ATOM 1495 C CA . ARG A 1 193 ? -0.774 -0.972 0.736 1.00 92.00 193 ARG A CA 1
ATOM 1496 C C . ARG A 1 193 ? -0.993 -0.931 2.254 1.00 92.00 193 ARG A C 1
ATOM 1498 O O . ARG A 1 193 ? -0.721 0.081 2.892 1.00 92.00 193 ARG A O 1
ATOM 1505 N N . MET A 1 194 ? -1.485 -2.023 2.839 1.00 94.94 194 MET A N 1
ATOM 1506 C CA . MET A 1 194 ? -1.694 -2.076 4.282 1.00 94.94 194 MET A CA 1
ATOM 1507 C C . MET A 1 194 ? -0.368 -2.153 5.035 1.00 94.94 194 MET A C 1
ATOM 1509 O O . MET A 1 194 ? 0.410 -3.087 4.843 1.00 94.94 194 MET A O 1
ATOM 1513 N N . ILE A 1 195 ? -0.158 -1.206 5.946 1.00 95.75 195 ILE A N 1
ATOM 1514 C CA . ILE A 1 195 ? 1.021 -1.123 6.803 1.00 95.75 195 ILE A CA 1
ATOM 1515 C C . ILE A 1 195 ? 0.600 -0.840 8.240 1.00 95.75 195 ILE A C 1
ATOM 1517 O O . ILE A 1 195 ? -0.328 -0.081 8.516 1.00 95.75 195 ILE A O 1
ATOM 1521 N N . VAL A 1 196 ? 1.343 -1.440 9.166 1.00 95.31 196 VAL A N 1
ATOM 1522 C CA . VAL A 1 196 ? 1.310 -1.118 10.592 1.00 95.31 196 VAL A CA 1
ATOM 1523 C C . VAL A 1 196 ? 2.719 -0.706 11.002 1.00 95.31 196 VAL A C 1
ATOM 1525 O O . VAL A 1 196 ? 3.685 -1.440 10.734 1.00 95.31 196 VAL A O 1
ATOM 1528 N N . ALA A 1 197 ? 2.838 0.446 11.663 1.00 93.44 197 ALA A N 1
ATOM 1529 C CA . ALA A 1 197 ? 4.094 0.938 12.215 1.00 93.44 197 ALA A CA 1
ATOM 1530 C C . ALA A 1 197 ? 4.774 -0.165 13.039 1.00 93.44 197 ALA A C 1
ATOM 1532 O O . ALA A 1 197 ? 4.118 -0.880 13.801 1.00 93.44 197 ALA A O 1
ATOM 1533 N N . LYS A 1 198 ? 6.093 -0.334 12.882 1.00 92.88 198 LYS A N 1
ATOM 1534 C CA . LYS A 1 198 ? 6.845 -1.470 13.454 1.00 92.88 198 LYS A CA 1
ATOM 1535 C C . LYS A 1 198 ? 6.603 -1.647 14.957 1.00 92.88 198 LYS A C 1
ATOM 1537 O O . LYS A 1 198 ? 6.354 -2.771 15.390 1.00 92.88 198 LYS A O 1
ATOM 1542 N N . ARG A 1 199 ? 6.572 -0.543 15.713 1.00 91.94 199 ARG A N 1
ATOM 1543 C CA . ARG A 1 199 ? 6.320 -0.517 17.167 1.00 91.94 199 ARG A CA 1
ATOM 1544 C C . ARG A 1 199 ? 4.922 -0.990 17.585 1.00 91.94 199 ARG A C 1
ATOM 1546 O O . ARG A 1 199 ? 4.730 -1.399 18.721 1.00 91.94 199 ARG A O 1
ATOM 1553 N N . LEU A 1 200 ? 3.958 -0.969 16.666 1.00 92.31 200 LEU A N 1
ATOM 1554 C CA . LEU A 1 200 ? 2.553 -1.319 16.904 1.00 92.31 200 LEU A CA 1
ATOM 1555 C C . LEU A 1 200 ? 2.170 -2.701 16.357 1.00 92.31 200 LEU A C 1
ATOM 1557 O O . LEU A 1 200 ? 1.016 -3.133 16.453 1.00 92.31 200 LEU A O 1
ATOM 1561 N N . ARG A 1 201 ? 3.118 -3.423 15.750 1.00 92.62 201 ARG A N 1
ATOM 1562 C CA . ARG A 1 201 ? 2.860 -4.772 15.234 1.00 92.62 201 ARG A CA 1
ATOM 1563 C C . ARG A 1 201 ? 2.542 -5.725 16.381 1.00 92.62 201 ARG A C 1
ATOM 1565 O O . ARG A 1 201 ? 3.006 -5.559 17.502 1.00 92.62 201 ARG A O 1
ATOM 1572 N N . ARG A 1 202 ? 1.761 -6.767 16.079 1.00 89.25 202 ARG A N 1
ATOM 1573 C CA . ARG A 1 202 ? 1.315 -7.799 17.042 1.00 89.25 202 ARG A CA 1
ATOM 1574 C C . ARG A 1 202 ? 0.390 -7.291 18.162 1.00 89.25 202 ARG A C 1
ATOM 1576 O O . ARG A 1 202 ? 0.005 -8.086 19.010 1.00 89.25 202 ARG A O 1
ATOM 1583 N N . ALA A 1 203 ? -0.042 -6.029 18.125 1.00 89.75 203 ALA A N 1
ATOM 1584 C CA . ALA A 1 203 ? -1.063 -5.491 19.029 1.00 89.75 203 ALA A CA 1
ATOM 1585 C C . ALA A 1 203 ? -2.510 -5.746 18.552 1.00 89.75 203 ALA A C 1
ATOM 1587 O O . ALA A 1 203 ? -3.458 -5.327 19.201 1.00 89.75 203 ALA A O 1
ATOM 1588 N N . GLY A 1 204 ? -2.704 -6.395 17.397 1.00 92.19 204 GLY A N 1
ATOM 1589 C CA . GLY A 1 204 ? -4.033 -6.612 16.804 1.00 92.19 204 GLY A CA 1
ATOM 1590 C C . GLY A 1 204 ? -4.629 -5.388 16.093 1.00 92.19 204 GLY A C 1
ATOM 1591 O O . GLY A 1 204 ? -5.669 -5.519 15.453 1.00 92.19 204 GLY A O 1
ATOM 1592 N N . LEU A 1 205 ? -3.947 -4.236 16.123 1.00 93.50 205 LEU A N 1
ATOM 1593 C CA . LEU A 1 205 ? -4.408 -2.981 15.514 1.00 93.50 205 LEU A CA 1
ATOM 1594 C C . LEU A 1 205 ? -4.704 -3.108 14.020 1.00 93.50 205 LEU A C 1
ATOM 1596 O O . LEU A 1 205 ? -5.774 -2.708 13.574 1.00 93.50 205 LEU A O 1
ATOM 1600 N N . GLY A 1 206 ? -3.800 -3.727 13.255 1.00 93.62 206 GLY A N 1
ATOM 1601 C CA . GLY A 1 206 ? -4.014 -3.934 11.823 1.00 93.62 206 GLY A CA 1
ATOM 1602 C C . GLY A 1 206 ? -5.286 -4.737 11.531 1.00 93.62 206 GLY A C 1
ATOM 1603 O O . GLY A 1 206 ? -6.093 -4.342 10.697 1.00 93.62 206 GLY A O 1
ATOM 1604 N N . SER A 1 207 ? -5.500 -5.837 12.258 1.00 94.12 207 SER A N 1
ATOM 1605 C CA . SER A 1 207 ? -6.700 -6.667 12.115 1.00 94.12 207 SER A CA 1
ATOM 1606 C C . SER A 1 207 ? -7.976 -5.907 12.475 1.00 94.12 207 SER A C 1
ATOM 1608 O O . SER A 1 207 ? -8.975 -6.044 11.773 1.00 94.12 207 SER A O 1
ATOM 1610 N N . ALA A 1 208 ? -7.951 -5.111 13.547 1.00 94.50 208 ALA A N 1
ATOM 1611 C CA . ALA A 1 208 ? -9.095 -4.306 13.966 1.00 94.50 208 ALA A CA 1
ATOM 1612 C C . ALA A 1 208 ? -9.440 -3.230 12.923 1.00 94.50 208 ALA A C 1
ATOM 1614 O O . ALA A 1 208 ? -10.596 -3.128 12.519 1.00 94.50 208 ALA A O 1
ATOM 1615 N N . CYS A 1 209 ? -8.432 -2.508 12.423 1.00 94.88 209 CYS A N 1
ATOM 1616 C CA . CYS A 1 209 ? -8.609 -1.468 11.411 1.00 94.88 209 CYS A CA 1
ATOM 1617 C C . CYS A 1 209 ? -9.163 -2.032 10.096 1.00 94.88 209 CYS A C 1
ATOM 1619 O O . CYS A 1 209 ? -10.123 -1.498 9.550 1.00 94.88 209 CYS A O 1
ATOM 1621 N N . VAL A 1 210 ? -8.612 -3.150 9.608 1.00 92.56 210 VAL A N 1
ATOM 1622 C CA . VAL A 1 210 ? -9.120 -3.784 8.382 1.00 92.56 210 VAL A CA 1
ATOM 1623 C C . VAL A 1 210 ? -10.556 -4.254 8.564 1.00 92.56 210 VAL A C 1
ATOM 1625 O O . VAL A 1 210 ? -11.370 -4.040 7.678 1.00 92.56 210 VAL A O 1
ATOM 1628 N N . ARG A 1 211 ? -10.908 -4.867 9.701 1.00 93.00 211 ARG A N 1
ATOM 1629 C CA . ARG A 1 211 ? -12.295 -5.299 9.942 1.00 93.00 211 ARG A CA 1
ATOM 1630 C C . ARG A 1 211 ? -13.268 -4.126 9.921 1.00 93.00 211 ARG A C 1
ATOM 1632 O O . ARG A 1 211 ? -14.310 -4.249 9.290 1.00 93.00 211 ARG A O 1
ATOM 1639 N N . ALA A 1 212 ? -12.917 -3.015 10.567 1.00 91.25 212 ALA A N 1
ATOM 1640 C CA . ALA A 1 212 ? -13.730 -1.804 10.545 1.00 91.25 212 ALA A CA 1
ATOM 1641 C C . ALA A 1 212 ? -13.910 -1.282 9.108 1.00 91.25 212 ALA A C 1
ATOM 1643 O O . ALA A 1 212 ? -15.036 -1.067 8.667 1.00 91.25 212 ALA A O 1
ATOM 1644 N N . ALA A 1 213 ? -12.823 -1.197 8.337 1.00 90.12 213 ALA A N 1
ATOM 1645 C CA . ALA A 1 213 ? -12.878 -0.735 6.953 1.00 90.12 213 ALA A CA 1
ATOM 1646 C C . ALA A 1 213 ? -13.657 -1.678 6.018 1.00 90.12 213 ALA A C 1
ATOM 1648 O O . ALA A 1 213 ? -14.389 -1.219 5.147 1.00 90.12 213 ALA A O 1
ATOM 1649 N N . LEU A 1 214 ? -13.542 -2.998 6.199 1.00 88.81 214 LEU A N 1
ATOM 1650 C CA . LEU A 1 214 ? -14.306 -3.982 5.423 1.00 88.81 214 LEU A CA 1
ATOM 1651 C C . LEU A 1 214 ? -15.803 -3.940 5.750 1.00 88.81 214 LEU A C 1
ATOM 1653 O O . LEU A 1 214 ? -16.626 -4.137 4.858 1.00 88.81 214 LEU A O 1
ATOM 1657 N N . GLN A 1 215 ? -16.158 -3.677 7.011 1.00 90.12 215 GLN A N 1
ATOM 1658 C CA . GLN A 1 215 ? -17.549 -3.474 7.420 1.00 90.12 215 GLN A CA 1
ATOM 1659 C C . GLN A 1 215 ? -18.146 -2.213 6.785 1.00 90.12 215 GLN A C 1
ATOM 1661 O O . GLN A 1 215 ? -19.285 -2.261 6.332 1.00 90.12 215 GLN A O 1
ATOM 1666 N N . GLU A 1 216 ? -17.381 -1.117 6.723 1.00 88.06 216 GLU A N 1
ATOM 1667 C CA . GLU A 1 216 ? -17.796 0.138 6.079 1.00 88.06 216 GLU A CA 1
ATOM 1668 C C . GLU A 1 216 ? -17.933 -0.012 4.559 1.00 88.06 216 GLU A C 1
ATOM 1670 O O . GLU A 1 216 ? -18.939 0.401 3.987 1.00 88.06 216 GLU A O 1
ATOM 1675 N N . ALA A 1 217 ? -16.935 -0.613 3.902 1.00 86.94 217 ALA A N 1
ATOM 1676 C CA . ALA A 1 217 ? -16.920 -0.745 2.448 1.00 86.94 217 ALA A CA 1
ATOM 1677 C C . ALA A 1 217 ? -18.087 -1.598 1.934 1.00 86.94 217 ALA A C 1
ATOM 1679 O O . ALA A 1 217 ? -18.669 -1.288 0.894 1.00 86.94 217 ALA A O 1
ATOM 1680 N N . GLY A 1 218 ? -18.422 -2.665 2.667 1.00 83.56 218 GLY A N 1
ATOM 1681 C CA . GLY A 1 218 ? -19.418 -3.639 2.251 1.00 83.56 218 GLY A CA 1
ATOM 1682 C C . GLY A 1 218 ? -19.013 -4.415 0.988 1.00 83.56 218 GLY A C 1
ATOM 1683 O O . GLY A 1 218 ? -18.165 -4.017 0.187 1.00 83.56 218 GLY A O 1
ATOM 1684 N N . GLY A 1 219 ? -19.646 -5.569 0.789 1.00 83.50 219 GLY A N 1
ATOM 1685 C CA . GLY A 1 219 ? -19.438 -6.381 -0.410 1.00 83.50 219 GLY A CA 1
ATOM 1686 C C . GLY A 1 219 ? -18.133 -7.184 -0.421 1.00 83.50 219 GLY A C 1
ATOM 1687 O O . GLY A 1 219 ? -17.615 -7.591 0.619 1.00 83.50 219 GLY A O 1
ATOM 1688 N N . GLN A 1 220 ? -17.665 -7.503 -1.627 1.00 88.31 220 GLN A N 1
ATOM 1689 C CA . GLN A 1 220 ? -16.515 -8.369 -1.868 1.00 88.31 220 GLN A CA 1
ATOM 1690 C C . GLN A 1 220 ? -15.232 -7.542 -1.955 1.00 88.31 220 GLN A C 1
ATOM 1692 O O . GLN A 1 220 ? -15.074 -6.729 -2.867 1.00 88.31 220 GLN A O 1
ATOM 1697 N N . CYS A 1 221 ? -14.302 -7.804 -1.036 1.00 92.69 221 CYS A N 1
ATOM 1698 C CA . CYS A 1 221 ? -12.983 -7.186 -1.031 1.00 92.69 221 CYS A CA 1
ATOM 1699 C C . CYS A 1 221 ? -11.924 -8.135 -1.594 1.00 92.69 221 CYS A C 1
ATOM 1701 O O . CYS A 1 221 ? -11.856 -9.309 -1.208 1.00 92.69 221 CYS A O 1
ATOM 1703 N N . VAL A 1 222 ? -11.073 -7.598 -2.467 1.00 93.12 222 VAL A N 1
ATOM 1704 C CA . VAL A 1 222 ? -9.901 -8.290 -3.012 1.00 93.12 222 VAL A CA 1
ATOM 1705 C C . VAL A 1 222 ? -8.613 -7.566 -2.650 1.00 93.12 222 VAL A C 1
ATOM 1707 O O . VAL A 1 222 ? -8.599 -6.350 -2.473 1.00 93.12 222 VAL A O 1
ATOM 1710 N N . LEU A 1 223 ? -7.518 -8.314 -2.551 1.00 94.00 223 LEU A N 1
ATOM 1711 C CA . LEU A 1 223 ? -6.179 -7.746 -2.398 1.00 94.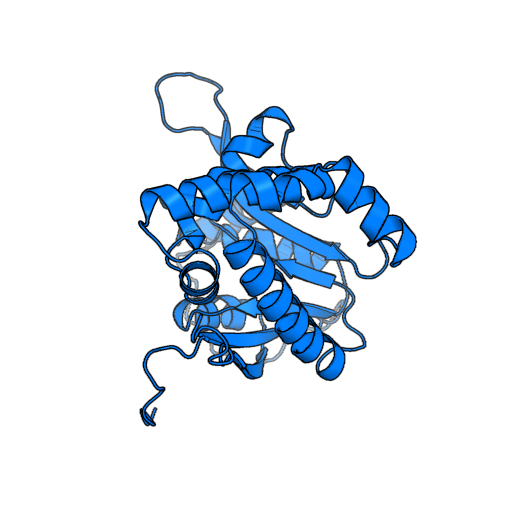00 223 LEU A CA 1
ATOM 1712 C C . LEU A 1 223 ? -5.113 -8.664 -2.985 1.00 94.00 223 LEU A C 1
ATOM 1714 O O . LEU A 1 223 ? -5.291 -9.885 -3.025 1.00 94.00 223 LEU A O 1
ATOM 1718 N N . THR A 1 224 ? -3.981 -8.082 -3.371 1.00 91.50 224 THR A N 1
ATOM 1719 C CA . THR A 1 224 ? -2.763 -8.811 -3.728 1.00 91.50 224 THR A CA 1
ATOM 1720 C C . THR A 1 224 ? -1.757 -8.786 -2.582 1.00 91.50 224 THR A C 1
ATOM 1722 O O . THR A 1 224 ? -1.582 -7.794 -1.872 1.00 91.50 224 THR A O 1
ATOM 1725 N N . THR A 1 225 ? -1.060 -9.903 -2.380 1.00 91.31 225 THR A N 1
ATOM 1726 C CA . THR A 1 225 ? 0.093 -9.964 -1.478 1.00 91.31 225 THR A CA 1
ATOM 1727 C C . THR A 1 225 ? 1.216 -10.807 -2.067 1.00 91.31 225 THR A C 1
ATOM 1729 O O . THR A 1 225 ? 0.966 -11.737 -2.828 1.00 91.31 225 THR A O 1
ATOM 1732 N N . GLN A 1 226 ? 2.460 -10.483 -1.717 1.00 87.19 226 GLN A N 1
ATOM 1733 C CA . GLN A 1 226 ? 3.660 -11.160 -2.230 1.00 87.19 226 GLN A CA 1
ATOM 1734 C C . GLN A 1 226 ? 4.374 -11.994 -1.160 1.00 87.19 226 GLN A C 1
ATOM 1736 O O . GLN A 1 226 ? 5.321 -12.718 -1.461 1.00 87.19 226 GLN A O 1
ATOM 1741 N N . THR A 1 227 ? 3.951 -11.905 0.105 1.00 85.75 227 THR A N 1
ATOM 1742 C CA . THR A 1 227 ? 4.647 -12.560 1.217 1.00 85.75 227 THR A CA 1
ATOM 1743 C C . THR A 1 227 ? 3.803 -13.673 1.826 1.00 85.75 227 THR A C 1
ATOM 1745 O O . THR A 1 227 ? 2.627 -13.514 2.148 1.00 85.75 227 THR A O 1
ATOM 1748 N N . GLN A 1 228 ? 4.433 -14.829 2.039 1.00 85.81 228 GLN A N 1
ATOM 1749 C CA . GLN A 1 228 ? 3.818 -15.966 2.734 1.00 85.81 228 GLN A CA 1
ATOM 1750 C C . GLN A 1 228 ? 3.392 -15.600 4.163 1.00 85.81 228 GLN A C 1
ATOM 1752 O O . GLN A 1 228 ? 2.358 -16.057 4.641 1.00 85.81 228 GLN A O 1
ATOM 1757 N N . SER A 1 229 ? 4.161 -14.740 4.838 1.00 83.50 229 SER A N 1
ATOM 1758 C CA . SER A 1 229 ? 3.843 -14.267 6.187 1.00 83.50 229 SER A CA 1
ATOM 1759 C C . SER A 1 229 ? 2.535 -13.472 6.241 1.00 83.50 229 SER A C 1
ATOM 1761 O O . SER A 1 229 ? 1.806 -13.579 7.227 1.00 83.50 229 SER A O 1
ATOM 1763 N N . ALA A 1 230 ? 2.194 -12.732 5.182 1.00 88.94 230 ALA A N 1
ATOM 1764 C CA . ALA A 1 230 ? 0.930 -12.010 5.103 1.00 88.94 230 ALA A CA 1
ATOM 1765 C C . ALA A 1 230 ? -0.274 -12.948 4.917 1.00 88.94 230 ALA A C 1
ATOM 1767 O O . ALA A 1 230 ? -1.364 -12.624 5.376 1.00 88.94 230 ALA A O 1
ATOM 1768 N N . LEU A 1 231 ? -0.103 -14.137 4.325 1.00 91.31 231 LEU A N 1
ATOM 1769 C CA . LEU A 1 231 ? -1.211 -15.083 4.125 1.00 91.31 231 LEU A CA 1
ATOM 1770 C C . LEU A 1 231 ? -1.856 -15.533 5.430 1.00 91.31 231 LEU A C 1
ATOM 1772 O O . LEU A 1 231 ? -3.077 -15.610 5.507 1.00 91.31 231 LEU A O 1
ATOM 1776 N N . ALA A 1 232 ? -1.052 -15.809 6.459 1.00 91.19 232 ALA A N 1
ATOM 1777 C CA . ALA A 1 232 ? -1.580 -16.190 7.765 1.00 91.19 232 ALA A CA 1
ATOM 1778 C C . ALA A 1 232 ? -2.403 -15.048 8.383 1.00 91.19 232 ALA A C 1
ATOM 1780 O O . ALA A 1 232 ? -3.477 -15.279 8.939 1.00 91.19 232 ALA A O 1
ATOM 1781 N N . PHE A 1 233 ? -1.922 -13.809 8.234 1.00 91.81 233 PHE A N 1
ATOM 1782 C CA . PHE A 1 233 ? -2.634 -12.616 8.678 1.00 91.81 233 PHE A CA 1
ATOM 1783 C C . PHE A 1 233 ? -3.977 -12.461 7.949 1.00 91.81 233 PHE A C 1
ATOM 1785 O O . PHE A 1 233 ? -5.018 -12.398 8.601 1.00 91.81 233 PHE A O 1
ATOM 1792 N N . TRP A 1 234 ? -3.982 -12.480 6.617 1.00 94.56 234 TRP A N 1
ATOM 1793 C CA . TRP A 1 234 ? -5.204 -12.325 5.825 1.00 94.56 234 TRP A CA 1
ATOM 1794 C C . TRP A 1 234 ? -6.180 -13.492 6.014 1.00 94.56 234 TRP A C 1
ATOM 1796 O O . TRP A 1 234 ? -7.380 -13.270 6.172 1.00 94.56 234 TRP A O 1
ATOM 1806 N N . GLY A 1 235 ? -5.679 -14.725 6.111 1.00 93.31 235 GLY A N 1
ATOM 1807 C CA . GLY A 1 235 ? -6.490 -15.903 6.419 1.00 93.31 235 GLY A CA 1
ATOM 1808 C C . GLY A 1 235 ? -7.210 -15.786 7.764 1.00 93.31 235 GLY A C 1
ATOM 1809 O O . GLY A 1 235 ? -8.384 -16.131 7.868 1.00 93.31 235 GLY A O 1
ATOM 1810 N N . SER A 1 236 ? -6.562 -15.200 8.780 1.00 91.19 236 SER A N 1
ATOM 1811 C CA . SER A 1 236 ? -7.199 -14.930 10.082 1.00 91.19 236 SER A CA 1
ATOM 1812 C C . SER A 1 236 ? -8.329 -13.887 10.024 1.00 91.19 236 SER A C 1
ATOM 1814 O O . SER A 1 236 ? -9.155 -13.800 10.936 1.00 91.19 236 SER A O 1
ATOM 1816 N N . LEU A 1 237 ? -8.375 -13.091 8.952 1.00 91.56 237 LEU A N 1
ATOM 1817 C CA . LEU A 1 237 ? -9.432 -12.123 8.662 1.00 91.56 237 LEU A CA 1
ATOM 1818 C C . LEU A 1 237 ? -10.523 -12.691 7.743 1.00 91.56 237 LEU A C 1
ATOM 1820 O O . LEU A 1 237 ? -11.451 -11.968 7.398 1.00 91.56 237 LEU A O 1
ATOM 1824 N N . GLY A 1 238 ? -10.433 -13.974 7.380 1.00 92.94 238 GLY A N 1
ATOM 1825 C CA . GLY A 1 238 ? -11.399 -14.659 6.523 1.00 92.94 238 GLY A CA 1
ATOM 1826 C C . GLY A 1 238 ? -11.055 -14.632 5.036 1.00 92.94 238 GLY A C 1
ATOM 1827 O O . GLY A 1 238 ? -11.822 -15.169 4.242 1.00 92.94 238 GLY A O 1
ATOM 1828 N N . PHE A 1 239 ? -9.915 -14.058 4.641 1.00 94.00 239 PHE A N 1
ATOM 1829 C CA . PHE A 1 239 ? -9.503 -14.080 3.242 1.00 94.00 239 PHE A CA 1
ATOM 1830 C C . PHE A 1 239 ? -9.056 -15.484 2.795 1.00 94.00 239 PHE A C 1
ATOM 1832 O O . PHE A 1 239 ? -8.408 -16.225 3.534 1.00 94.00 239 PHE A O 1
ATOM 1839 N N . GLN A 1 240 ? -9.346 -15.823 1.545 1.00 94.25 240 GLN A N 1
ATOM 1840 C CA . GLN A 1 240 ? -9.034 -17.080 0.878 1.00 94.25 240 GLN A CA 1
ATOM 1841 C C . GLN A 1 240 ? -8.179 -16.809 -0.355 1.00 94.25 240 GLN A C 1
ATOM 1843 O O . GLN A 1 240 ? -8.398 -15.827 -1.054 1.00 94.25 240 GLN A O 1
ATOM 1848 N N . VAL A 1 241 ? -7.214 -17.678 -0.645 1.00 94.50 241 VAL A N 1
ATOM 1849 C CA . VAL A 1 241 ? -6.385 -17.549 -1.852 1.00 94.50 241 VAL A CA 1
ATOM 1850 C C . VAL A 1 241 ? -7.202 -17.958 -3.075 1.00 94.50 241 VAL A C 1
ATOM 1852 O O . VAL A 1 241 ? -7.610 -19.112 -3.167 1.00 94.50 241 VAL A O 1
ATOM 1855 N N . LEU A 1 242 ? -7.395 -17.036 -4.020 1.00 91.75 242 LEU A N 1
ATOM 1856 C CA . LEU A 1 242 ? -8.036 -17.311 -5.309 1.00 91.75 242 LEU A CA 1
ATOM 1857 C C . LEU A 1 242 ? -7.038 -17.841 -6.336 1.00 91.75 242 LEU A C 1
ATOM 1859 O O . LEU A 1 242 ? -7.295 -18.841 -7.000 1.00 91.75 242 LEU A O 1
ATOM 1863 N N . GLN A 1 243 ? -5.888 -17.178 -6.466 1.00 92.31 243 GLN A N 1
ATOM 1864 C CA . GLN A 1 243 ? -4.863 -17.557 -7.432 1.00 92.31 243 GLN A CA 1
ATOM 1865 C C . GLN A 1 243 ? -3.469 -17.262 -6.890 1.00 92.31 243 GLN A C 1
ATOM 1867 O O . GLN A 1 243 ? -3.255 -16.291 -6.159 1.00 92.31 243 GLN A O 1
ATOM 1872 N N . LYS A 1 244 ? -2.519 -18.108 -7.294 1.00 91.06 244 LYS A N 1
ATOM 1873 C CA . LYS A 1 244 ? -1.088 -17.823 -7.229 1.00 91.06 244 LYS A CA 1
ATOM 1874 C C . LYS A 1 244 ? -0.594 -17.563 -8.642 1.00 91.06 244 LYS A C 1
ATOM 1876 O O . LYS A 1 244 ? -0.708 -18.450 -9.482 1.00 91.06 244 LYS A O 1
ATOM 1881 N N . ALA A 1 245 ? -0.081 -16.369 -8.891 1.00 88.44 245 ALA A N 1
ATOM 1882 C CA . ALA A 1 245 ? 0.454 -15.975 -10.183 1.00 88.44 245 ALA A CA 1
ATOM 1883 C C . ALA A 1 245 ? 1.923 -15.588 -10.024 1.00 88.44 245 ALA A C 1
ATOM 1885 O O . ALA A 1 245 ? 2.296 -14.936 -9.050 1.00 88.44 245 ALA A O 1
ATOM 1886 N N . ALA A 1 246 ? 2.748 -16.000 -10.977 1.00 88.50 246 ALA A N 1
ATOM 1887 C CA . ALA A 1 246 ? 4.129 -15.567 -11.090 1.00 88.50 246 ALA A CA 1
ATOM 1888 C C . ALA A 1 246 ? 4.215 -14.461 -12.145 1.00 88.50 246 ALA A C 1
ATOM 1890 O O . ALA A 1 246 ? 3.678 -14.611 -13.242 1.00 88.50 246 ALA A O 1
ATOM 1891 N N . TYR A 1 247 ? 4.873 -13.358 -11.809 1.00 86.19 247 TYR A N 1
ATOM 1892 C CA . TYR A 1 247 ? 5.324 -12.381 -12.786 1.00 86.19 247 TYR A CA 1
ATOM 1893 C C . TYR A 1 247 ? 6.696 -12.811 -13.287 1.00 86.19 247 TYR A C 1
ATOM 1895 O O . TYR A 1 247 ? 7.635 -12.979 -12.499 1.00 86.19 247 TYR A O 1
ATOM 1903 N N . GLU A 1 248 ? 6.785 -12.992 -14.597 1.00 87.31 248 GLU A N 1
ATOM 1904 C CA . GLU A 1 248 ? 8.020 -13.265 -15.315 1.00 87.3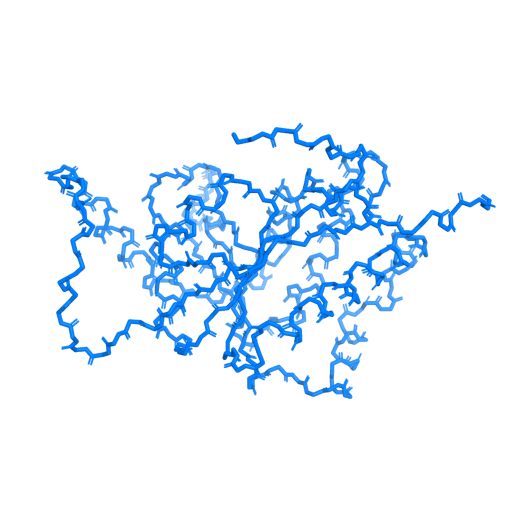1 248 GLU A CA 1
ATOM 1905 C C . GLU A 1 248 ? 8.368 -11.999 -16.101 1.00 87.31 248 GLU A C 1
ATOM 1907 O O . GLU A 1 248 ? 7.694 -11.686 -17.088 1.00 87.31 248 GLU A O 1
ATOM 1912 N N . PRO A 1 249 ? 9.351 -11.201 -15.646 1.00 79.88 249 PRO A N 1
ATOM 1913 C CA . PRO A 1 249 ? 9.778 -10.042 -16.408 1.00 79.88 249 PRO A CA 1
ATOM 1914 C C . PRO A 1 249 ? 10.318 -10.538 -17.749 1.00 79.88 249 PRO A C 1
ATOM 1916 O O . PRO A 1 249 ? 11.289 -11.284 -17.782 1.00 79.88 249 PRO A O 1
ATOM 1919 N N . GLY A 1 250 ? 9.684 -10.148 -18.857 1.00 76.94 250 GLY A N 1
ATOM 1920 C CA . GLY A 1 250 ? 10.190 -10.511 -20.179 1.00 76.94 250 GLY A CA 1
ATOM 1921 C C . GLY A 1 250 ? 11.628 -10.012 -20.347 1.00 76.94 250 GLY A C 1
ATOM 1922 O O . GLY A 1 250 ? 11.896 -8.844 -20.043 1.00 76.94 250 GLY A O 1
ATOM 1923 N N . ASP A 1 251 ? 12.515 -10.873 -20.859 1.00 65.88 251 ASP A N 1
ATOM 1924 C CA . ASP A 1 251 ? 13.975 -10.688 -21.017 1.00 65.88 251 ASP A CA 1
ATOM 1925 C C . ASP A 1 251 ? 14.394 -9.535 -21.962 1.00 65.88 251 ASP A C 1
ATOM 1927 O O . ASP A 1 251 ? 15.499 -9.507 -22.495 1.00 65.88 251 ASP A O 1
ATOM 1931 N N . GLY A 1 252 ? 13.519 -8.562 -22.210 1.00 57.78 252 GLY A N 1
ATOM 1932 C CA . GLY A 1 252 ? 13.662 -7.508 -23.213 1.00 57.78 252 GLY A CA 1
ATOM 1933 C C . GLY A 1 252 ? 14.742 -6.450 -22.952 1.00 57.78 252 GLY A C 1
ATOM 1934 O O . GLY A 1 252 ? 14.589 -5.337 -23.438 1.00 57.78 252 GLY A O 1
ATOM 1935 N N . GLU A 1 253 ? 15.810 -6.750 -22.214 1.00 49.94 253 GLU A N 1
ATOM 1936 C CA . GLU A 1 253 ? 16.978 -5.869 -22.069 1.00 49.94 253 GLU A CA 1
ATOM 1937 C C . GLU A 1 253 ? 18.260 -6.603 -22.499 1.00 49.94 253 GLU A C 1
ATOM 1939 O O . GLU A 1 253 ? 19.123 -6.944 -21.696 1.00 49.94 253 GLU A O 1
ATOM 1944 N N . GLY A 1 254 ? 18.367 -6.831 -23.810 1.00 46.28 254 GLY A N 1
ATOM 1945 C CA . GLY A 1 254 ? 19.637 -6.943 -24.533 1.00 46.28 254 GLY A CA 1
ATOM 1946 C C . GLY A 1 254 ? 19.939 -5.643 -25.288 1.00 46.28 254 GLY A C 1
ATOM 1947 O O . GLY A 1 254 ? 20.113 -5.681 -26.504 1.00 46.28 254 GLY A O 1
ATOM 1948 N N . GLY A 1 255 ? 19.890 -4.503 -24.590 1.00 42.06 255 GLY A N 1
ATOM 1949 C CA . GLY A 1 255 ? 20.166 -3.167 -25.133 1.00 42.06 255 GLY A CA 1
ATOM 1950 C C . GLY A 1 255 ? 21.433 -2.572 -24.547 1.00 42.06 255 GLY A C 1
ATOM 1951 O O . GLY A 1 255 ? 21.579 -2.659 -23.308 1.00 42.06 255 GLY A O 1
#

pLDDT: mean 80.3, std 20.71, range [24.48, 97.81]

InterPro domains:
  IPR000182 GNAT domain [PF00583] (162-239)
  IPR016181 Acyl-CoA N-acyltransferase [SSF55729] (161-246)

Sequence (255 aa):
WEAGGVGRGSVS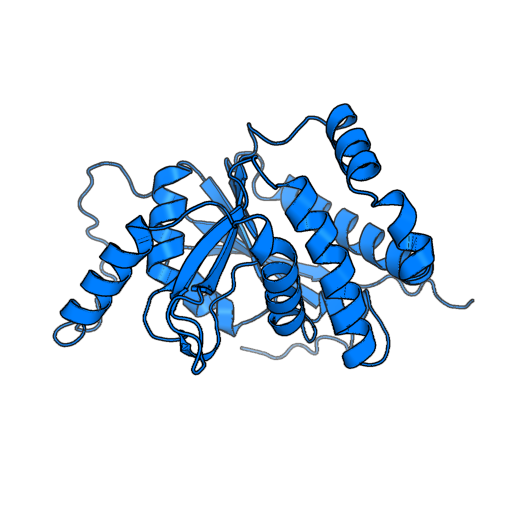SLLLFAPLFPPGGGCDARFRTARVDSMGGKQEEAAKLAKELQEIPEELIKRGAELIAEEFVDGPAHVEIFRGERAWRQEAMANLFEKNIRMHFGTGAIRCLLVPGEGEMEGRQDIGVLFVVERTDTFPTAPSKYWAMLTAGIWAVPFQIGFGVLARMLRFLDWEEGVYKGLAPNHTCTLQRMIVAKRLRRAGLGSACVRAALQEAGGQCVLTTQTQSALAFWGSLGFQVLQKAAYEPGDGEGG

Radius of gyration: 19.26 Å; chains: 1; bounding box: 48×47×54 Å

Organism: NCBI:txid464990

Foldseek 3Di:
DDCPDDPPQKFKKWKKKFDDDPVPDDDPDPPPPPDPPPLVVLQVVLLVLLVQKDADDPVCLLVLLLQLLVVCLPHSLLCQLQPDDSVLSSVLSSVVSSLVSVLCHPLRQKIFGWDDDPDDDPPDIHTFKIKGKAFPVSDDDPVVVVVSCVVSVVVCSCVVRNPSSVVSVVLVVVVVVVVVCPFCVPAGIEIGSIDGDPVCPPSCNSVSNVVSVCVVSDGMYMYMDRDPVVCVVVVVSRMDTRDIDIDDPPPPPPD

Secondary structure (DSSP, 8-state):
-------TT-EEEEEEEE----TT------------SS-HHHHHHHHHHGGG-EEPPGGGHHHHHHHHHHHHTTSHHHHHHT-S-HHHHHHHHHHHHHHHHHHHTTTT-EEEEEEEPSSS-TT-EEEEEEEEEEETTTSPPHHHHHHHHHHTTGGGHHHHH-HHHHHHHHHHHHHHHHHHHHH-TT-SEEEEEEEE-GGGTTSSHHHHHHHHHHHHH-S-EEEEE--HHHHHHHHHTT-EEEEEEEE--------